Protein AF-0000000069192421 (afdb_homodimer)

Organism: Paramecium tetraurelia (NCBI:txid5888)

Foldseek 3Di:
DVVVVVVVVLVVLLVVLVVVLVVCVVVLVLVVNLVSLVVSCVSPNDLVSLLSNLVSCVSVVNLVVSLVSLVPPDDLSSLQSNLVSCVSVVVLVVSLCSQQNPPPVDPPDPDDRPGGPFLVSLQSNLVSCVSVVNNVSSLVSLVRSCVRPVPPVVSVVSNVVVD/DVVVVVVVVLVVLLVVLVVVLVVCVVVLVLVVSLVSLVVNCVSPPDLVSLLSNLVSCVSVVNLVVSLVSLVPPDDLSSLQSNLVSCVSVVVLVVSLCSQQNPPPVDPPDPDDRPGGPFLVSLQSNLVSCVSVVNNVSSLVSLVRSCVRPVPPVVSVVSNVVVD

Radius of gyration: 22.67 Å; Cα contacts (8 Å, |Δi|>4): 418; chains: 2; bounding box: 68×70×48 Å

pLDDT: mean 91.23, std 12.96, range [42.19, 98.69]

Solvent-accessible surface area (backbone atoms only — not comparable to full-atom values): 16674 Å² total; per-residue (Å²): 110,69,66,57,51,52,52,51,51,49,54,49,51,49,50,50,42,52,53,48,26,53,52,22,52,75,69,71,33,38,68,46,15,35,53,44,28,52,50,45,31,70,75,47,82,43,68,69,40,35,47,53,32,27,52,28,26,48,71,62,70,33,29,68,60,20,30,64,63,32,70,85,46,77,49,56,67,42,22,42,53,29,16,51,21,26,44,77,64,68,37,41,70,60,15,50,35,48,36,44,36,71,75,55,73,48,90,80,58,86,63,75,66,67,49,33,72,54,24,63,28,28,36,50,50,15,53,38,28,43,76,70,69,37,53,70,61,13,50,53,26,22,52,51,10,37,72,68,30,77,79,46,53,57,40,54,51,54,56,51,72,79,93,110,68,66,59,50,50,53,51,50,49,52,50,51,48,50,52,42,52,52,49,26,52,51,22,52,75,69,71,34,38,68,45,16,36,53,44,27,52,51,45,31,70,74,47,80,42,69,69,42,37,48,53,31,28,52,27,26,48,73,63,71,33,30,68,60,20,30,64,64,31,68,84,45,78,50,57,68,41,23,42,53,29,16,50,21,26,44,76,64,67,37,41,70,61,16,49,34,48,36,43,37,72,75,56,73,47,92,79,57,86,64,76,66,68,48,34,72,54,23,62,29,28,38,51,51,13,53,39,29,42,76,69,68,37,53,71,63,14,49,54,26,23,52,52,10,35,74,68,30,76,78,45,51,57,40,53,50,56,56,51,74,80,94

Nearest PDB structures (foldseek):
  9gaw-assembly1_K  TM=9.003E-01  e=9.230E-05  Homo sapiens
  2xpi-assembly1_D  TM=8.319E-01  e=5.972E-05  Schizosaccharomyces pombe
  8a61-assembly1_J  TM=7.973E-01  e=1.497E-04  Saccharomyces cerevisiae
  8fy3-assembly1_B  TM=6.430E-01  e=1.483E-02  Homo sapiens
  4ynw-assembly2_B  TM=4.561E-01  e=1.346E-02  Thermochaetoides thermophila DSM 1495

Structure (mmCIF, N/CA/C/O backbone):
data_AF-0000000069192421-model_v1
#
loop_
_entity.id
_entity.type
_entity.pdbx_description
1 polymer 'Chromosome undetermined scaffold_91, whole genome shotgun sequence'
#
loop_
_atom_site.group_PDB
_atom_site.id
_atom_site.type_symbol
_atom_site.label_atom_id
_atom_site.label_alt_id
_atom_site.label_comp_id
_atom_site.label_asym_id
_atom_site.label_entity_id
_atom_site.label_seq_id
_atom_site.pdbx_PDB_ins_code
_atom_site.Cartn_x
_atom_site.Cartn_y
_atom_site.Cartn_z
_atom_site.occupancy
_atom_site.B_iso_or_equiv
_atom_site.auth_seq_id
_atom_site.auth_comp_id
_atom_site.auth_asym_id
_atom_site.auth_atom_id
_atom_site.pdbx_PDB_model_num
ATOM 1 N N . MET A 1 1 ? -30.625 -15.5 24.453 1 68.44 1 MET A N 1
ATOM 2 C CA . MET A 1 1 ? -29.672 -16.516 24.047 1 68.44 1 MET A CA 1
ATOM 3 C C . MET A 1 1 ? -29.422 -16.469 22.547 1 68.44 1 MET A C 1
ATOM 5 O O . MET A 1 1 ? -28.281 -16.453 22.094 1 68.44 1 MET A O 1
ATOM 9 N N . ILE A 1 2 ? -30.469 -16.312 21.719 1 80.94 2 ILE A N 1
ATOM 10 C CA . ILE A 1 2 ? -30.422 -16.234 20.266 1 80.94 2 ILE A CA 1
ATOM 11 C C . ILE A 1 2 ? -29.781 -14.906 19.844 1 80.94 2 ILE A C 1
ATOM 13 O O . ILE A 1 2 ? -28.969 -14.867 18.922 1 80.94 2 ILE A O 1
ATOM 17 N N . GLU A 1 3 ? -30.156 -13.859 20.562 1 80.06 3 GLU A N 1
ATOM 18 C CA . GLU A 1 3 ? -29.594 -12.547 20.25 1 80.06 3 GLU A CA 1
ATOM 19 C C . GLU A 1 3 ? -28.094 -12.508 20.516 1 80.06 3 GLU A C 1
ATOM 21 O O . GLU A 1 3 ? -27.344 -11.922 19.75 1 80.06 3 GLU A O 1
ATOM 26 N N . GLU A 1 4 ? -27.656 -13.148 21.609 1 84.62 4 GLU A N 1
ATOM 27 C CA . GLU A 1 4 ? -26.234 -13.195 21.969 1 84.62 4 GLU A CA 1
ATOM 28 C C . GLU A 1 4 ? -25.438 -13.992 20.938 1 84.62 4 GLU A C 1
ATOM 30 O O . GLU A 1 4 ? -24.328 -13.625 20.578 1 84.62 4 GLU A O 1
ATOM 35 N N . GLU A 1 5 ? -26.062 -15.102 20.531 1 85.56 5 GLU A N 1
ATOM 36 C CA . GLU A 1 5 ? -25.438 -15.914 19.484 1 85.56 5 GLU A CA 1
ATOM 37 C C . GLU A 1 5 ? -25.312 -15.141 18.172 1 85.56 5 GLU A C 1
ATOM 39 O O . GLU A 1 5 ? -24.312 -15.25 17.469 1 85.56 5 GLU A O 1
ATOM 44 N N . GLY A 1 6 ? -26.281 -14.344 17.828 1 85.94 6 GLY A N 1
ATOM 45 C CA . GLY A 1 6 ? -26.25 -13.5 16.641 1 85.94 6 GLY A CA 1
ATOM 46 C C . GLY A 1 6 ? -25.172 -12.453 16.672 1 85.94 6 GLY A C 1
ATOM 47 O O . GLY A 1 6 ? -24.5 -12.211 15.672 1 85.94 6 GLY A O 1
ATOM 48 N N . GLN A 1 7 ? -25.031 -11.859 17.844 1 85.69 7 GLN A N 1
ATOM 49 C CA . GLN A 1 7 ? -24 -10.844 18.031 1 85.69 7 GLN A CA 1
ATOM 50 C C . GLN A 1 7 ? -22.609 -11.453 17.922 1 85.69 7 GLN A C 1
ATOM 52 O O . GLN A 1 7 ? -21.688 -10.836 17.375 1 85.69 7 GLN A O 1
ATOM 57 N N . GLN A 1 8 ? -22.406 -12.625 18.469 1 88.06 8 GLN A N 1
ATOM 58 C CA . GLN A 1 8 ? -21.125 -13.328 18.422 1 88.06 8 GLN A CA 1
ATOM 59 C C . GLN A 1 8 ? -20.766 -13.695 16.984 1 88.06 8 GLN A C 1
ATOM 61 O O . GLN A 1 8 ? -19.609 -13.578 16.578 1 88.06 8 GLN A O 1
ATOM 66 N N . LEU A 1 9 ? -21.781 -14.188 16.312 1 87.25 9 LEU A N 1
ATOM 67 C CA . LEU A 1 9 ? -21.562 -14.531 14.906 1 87.25 9 LEU A CA 1
ATOM 68 C C . LEU A 1 9 ? -21.188 -13.297 14.094 1 87.25 9 LEU A C 1
ATOM 70 O O . LEU A 1 9 ? -20.312 -13.367 13.227 1 87.25 9 LEU A O 1
ATOM 74 N N . LYS A 1 10 ? -21.797 -12.289 14.344 1 89.56 10 LYS A N 1
ATOM 75 C CA . LYS A 1 10 ? -21.5 -11.047 13.641 1 89.56 10 LYS A CA 1
ATOM 76 C C . LYS A 1 10 ? -20.078 -10.562 13.953 1 89.56 10 LYS A C 1
ATOM 78 O O . LYS A 1 10 ? -19.359 -10.141 13.055 1 89.56 10 LYS A O 1
ATOM 83 N N . SER A 1 11 ? -19.703 -10.602 15.133 1 90.81 11 SER A N 1
ATOM 84 C CA . SER A 1 11 ? -18.375 -10.211 15.555 1 90.81 11 SER A CA 1
ATOM 85 C C . SER A 1 11 ? -17.312 -11.094 14.906 1 90.81 11 SER A C 1
ATOM 87 O O . SER A 1 11 ? -16.234 -10.617 14.539 1 90.81 11 SER A O 1
ATOM 89 N N . GLN A 1 12 ? -17.609 -12.336 14.805 1 92.88 12 GLN A N 1
ATOM 90 C CA . GLN A 1 12 ? -16.703 -13.266 14.164 1 92.88 12 GLN A CA 1
ATOM 91 C C . GLN A 1 12 ? -16.547 -12.953 12.68 1 92.88 12 GLN A C 1
ATOM 93 O O . GLN A 1 12 ? -15.43 -12.992 12.141 1 92.88 12 GLN A O 1
ATOM 98 N N . LEU A 1 13 ? -17.656 -12.688 12.023 1 93.94 13 LEU A N 1
ATOM 99 C CA . LEU A 1 13 ? -17.641 -12.305 10.617 1 93.94 13 LEU A CA 1
ATOM 100 C C . LEU A 1 13 ? -16.797 -11.055 10.406 1 93.94 13 LEU A C 1
ATOM 102 O O . LEU A 1 13 ? -15.977 -11 9.484 1 93.94 13 LEU A O 1
ATOM 106 N N . GLU A 1 14 ? -16.984 -10.109 11.266 1 96.31 14 GLU A N 1
ATOM 107 C CA . GLU A 1 14 ? -16.219 -8.875 11.18 1 96.31 14 GLU A CA 1
ATOM 108 C C . GLU A 1 14 ? -14.711 -9.141 11.297 1 96.31 14 GLU A C 1
ATOM 110 O O . GLU A 1 14 ? -13.914 -8.578 10.539 1 96.31 14 GLU A O 1
ATOM 115 N N . GLN A 1 15 ? -14.391 -9.93 12.148 1 96.81 15 GLN A N 1
ATOM 116 C CA . GLN A 1 15 ? -12.984 -10.25 12.352 1 96.81 15 GLN A CA 1
ATOM 117 C C . GLN A 1 15 ? -12.398 -10.969 11.141 1 96.81 15 GLN A C 1
ATOM 119 O O . GLN A 1 15 ? -11.266 -10.695 10.734 1 96.81 15 GLN A O 1
ATOM 124 N N . GLN A 1 16 ? -13.156 -11.867 10.688 1 96.12 16 GLN A N 1
ATOM 125 C CA . GLN A 1 16 ? -12.719 -12.586 9.492 1 96.12 16 GLN A CA 1
ATOM 126 C C . GLN A 1 16 ? -12.531 -11.641 8.312 1 96.12 16 GLN A C 1
ATOM 128 O O . GLN A 1 16 ? -11.578 -11.766 7.551 1 96.12 16 GLN A O 1
ATOM 133 N N . LEU A 1 17 ? -13.438 -10.734 8.156 1 97.56 17 LEU A N 1
ATOM 134 C CA . LEU A 1 17 ? -13.359 -9.758 7.078 1 97.56 17 LEU A CA 1
ATOM 135 C C . LEU A 1 17 ? -12.133 -8.867 7.246 1 97.56 17 LEU A C 1
ATOM 137 O O . LEU A 1 17 ? -11.391 -8.625 6.285 1 97.56 17 LEU A O 1
ATOM 141 N N . VAL A 1 18 ? -11.922 -8.422 8.438 1 98.25 18 VAL A N 1
ATOM 142 C CA . VAL A 1 18 ? -10.773 -7.566 8.703 1 98.25 18 VAL A CA 1
ATOM 143 C C . VAL A 1 18 ? -9.484 -8.312 8.359 1 98.25 18 VAL A C 1
ATOM 145 O O . VAL A 1 18 ? -8.602 -7.77 7.684 1 98.25 18 VAL A O 1
ATOM 148 N N . GLU A 1 19 ? -9.375 -9.523 8.766 1 97.81 19 GLU A N 1
ATOM 149 C CA . GLU A 1 19 ? -8.195 -10.336 8.477 1 97.81 19 GLU A CA 1
ATOM 150 C C . GLU A 1 19 ? -8.008 -10.523 6.973 1 97.81 19 GLU A C 1
ATOM 152 O O . GLU A 1 19 ? -6.891 -10.422 6.469 1 97.81 19 GLU A O 1
ATOM 157 N N . ALA A 1 20 ? -9.07 -10.805 6.293 1 97.75 20 ALA A N 1
ATOM 158 C CA . ALA A 1 20 ? -9.031 -11.016 4.848 1 97.75 20 ALA A CA 1
ATOM 159 C C . ALA A 1 20 ? -8.609 -9.742 4.117 1 97.75 20 ALA A C 1
ATOM 161 O O . ALA A 1 20 ? -7.875 -9.797 3.131 1 97.75 20 ALA A O 1
ATOM 162 N N . ILE A 1 21 ? -9.086 -8.609 4.562 1 98.44 21 ILE A N 1
ATOM 163 C CA . ILE A 1 21 ? -8.742 -7.324 3.979 1 98.44 21 ILE A CA 1
ATOM 164 C C . ILE A 1 21 ? -7.238 -7.078 4.125 1 98.44 21 ILE A C 1
ATOM 166 O O . ILE A 1 21 ? -6.559 -6.75 3.152 1 98.44 21 ILE A O 1
ATOM 170 N N . LEU A 1 22 ? -6.758 -7.32 5.32 1 97.25 22 LEU A N 1
ATOM 171 C CA . LEU A 1 22 ? -5.344 -7.086 5.594 1 97.25 22 LEU A CA 1
ATOM 172 C C . LEU A 1 22 ? -4.469 -8.039 4.785 1 97.25 22 LEU A C 1
ATOM 174 O O . LEU A 1 22 ? -3.439 -7.633 4.242 1 97.25 22 LEU A O 1
ATOM 178 N N . ASP A 1 23 ? -4.902 -9.242 4.695 1 96.56 23 ASP A N 1
ATOM 179 C CA . ASP A 1 23 ? -4.18 -10.219 3.885 1 96.56 23 ASP A CA 1
ATOM 180 C C . ASP A 1 23 ? -4.156 -9.797 2.416 1 96.56 23 ASP A C 1
ATOM 182 O O . ASP A 1 23 ? -3.131 -9.93 1.746 1 96.56 23 ASP A O 1
ATOM 186 N N . SER A 1 24 ? -5.281 -9.344 1.938 1 97.56 24 SER A N 1
ATOM 187 C CA . SER A 1 24 ? -5.383 -8.891 0.554 1 97.56 24 SER A CA 1
ATOM 188 C C . SER A 1 24 ? -4.461 -7.707 0.289 1 97.56 24 SER A C 1
ATOM 190 O O . SER A 1 24 ? -3.76 -7.672 -0.726 1 97.56 24 SER A O 1
ATOM 192 N N . LEU A 1 25 ? -4.422 -6.766 1.227 1 95.88 25 LEU A N 1
ATOM 193 C CA . LEU A 1 25 ? -3.572 -5.59 1.074 1 95.88 25 LEU A CA 1
ATOM 194 C C . LEU A 1 25 ? -2.098 -5.98 1.08 1 95.88 25 LEU A C 1
ATOM 196 O O . LEU A 1 25 ? -1.314 -5.477 0.274 1 95.88 25 LEU A O 1
ATOM 200 N N . GLN A 1 26 ? -1.755 -6.898 1.896 1 93 26 GLN A N 1
ATOM 201 C CA . GLN A 1 26 ? -0.37 -7.34 2.031 1 93 26 GLN A CA 1
ATOM 202 C C . GLN A 1 26 ? 0.113 -8.031 0.762 1 93 26 GLN A C 1
ATOM 204 O O . GLN A 1 26 ? 1.297 -7.969 0.424 1 93 26 GLN A O 1
ATOM 209 N N . ASN A 1 27 ? -0.799 -8.609 0.057 1 92.62 27 ASN A N 1
ATOM 210 C CA . ASN A 1 27 ? -0.426 -9.383 -1.123 1 92.62 27 ASN A CA 1
ATOM 211 C C . ASN A 1 27 ? -0.809 -8.656 -2.41 1 92.62 27 ASN A C 1
ATOM 213 O O . ASN A 1 27 ? -0.922 -9.281 -3.469 1 92.62 27 ASN A O 1
ATOM 217 N N . HIS A 1 28 ? -1.142 -7.359 -2.352 1 91.88 28 HIS A N 1
ATOM 218 C CA . HIS A 1 28 ? -1.359 -6.457 -3.477 1 91.88 28 HIS A CA 1
ATOM 219 C C . HIS A 1 28 ? -2.637 -6.816 -4.23 1 91.88 28 HIS A C 1
ATOM 221 O O . HIS A 1 28 ? -2.697 -6.68 -5.453 1 91.88 28 HIS A O 1
ATOM 227 N N . MET A 1 29 ? -3.531 -7.422 -3.477 1 94.56 29 MET A N 1
ATOM 228 C CA . MET A 1 29 ? -4.859 -7.664 -4.027 1 94.56 29 MET A CA 1
ATOM 229 C C . MET A 1 29 ? -5.828 -6.555 -3.635 1 94.56 29 MET A C 1
ATOM 231 O O . MET A 1 29 ? -6.805 -6.797 -2.924 1 94.56 29 MET A O 1
ATOM 235 N N . ASP A 1 30 ? -5.613 -5.434 -4.191 1 95.75 30 ASP A N 1
ATOM 236 C CA . ASP A 1 30 ? -6.266 -4.199 -3.764 1 95.75 30 ASP A CA 1
ATOM 237 C C . ASP A 1 30 ? -7.766 -4.242 -4.051 1 95.75 30 ASP A C 1
ATOM 239 O O . ASP A 1 30 ? -8.578 -3.852 -3.211 1 95.75 30 ASP A O 1
ATOM 243 N N . GLN A 1 31 ? -8.102 -4.75 -5.203 1 96.12 31 GLN A N 1
ATOM 244 C CA . GLN A 1 31 ? -9.523 -4.805 -5.551 1 96.12 31 GLN A CA 1
ATOM 245 C C . GLN A 1 31 ? -10.289 -5.727 -4.609 1 96.12 31 GLN A C 1
ATOM 247 O O . GLN A 1 31 ? -11.406 -5.414 -4.199 1 96.12 31 GLN A O 1
ATOM 252 N N . ASN A 1 32 ? -9.695 -6.828 -4.324 1 97.69 32 ASN A N 1
ATOM 253 C CA . ASN A 1 32 ? -10.312 -7.746 -3.375 1 97.69 32 ASN A CA 1
ATOM 254 C C . ASN A 1 32 ? -10.477 -7.105 -1.999 1 97.69 32 ASN A C 1
ATOM 256 O O . ASN A 1 32 ? -11.516 -7.254 -1.358 1 97.69 32 ASN A O 1
ATOM 260 N N . ALA A 1 33 ? -9.43 -6.418 -1.563 1 98.31 33 ALA A N 1
ATOM 261 C CA . ALA A 1 33 ? -9.477 -5.711 -0.287 1 98.31 33 ALA A CA 1
ATOM 262 C C . ALA A 1 33 ? -10.625 -4.711 -0.255 1 98.31 33 ALA A C 1
ATOM 264 O O . ALA A 1 33 ? -11.375 -4.645 0.725 1 98.31 33 ALA A O 1
ATOM 265 N N . THR A 1 34 ? -10.766 -3.984 -1.366 1 98.44 34 THR A N 1
ATOM 266 C CA . THR A 1 34 ? -11.805 -2.969 -1.447 1 98.44 34 THR A CA 1
ATOM 267 C C . THR A 1 34 ? -13.195 -3.607 -1.35 1 98.44 34 THR A C 1
ATOM 269 O O . THR A 1 34 ? -14.047 -3.135 -0.598 1 98.44 34 THR A O 1
ATOM 272 N N . PHE A 1 35 ? -13.375 -4.672 -2.02 1 97.75 35 PHE A N 1
ATOM 273 C CA . PHE A 1 35 ? -14.648 -5.379 -1.997 1 97.75 35 PHE A CA 1
ATOM 274 C C . PHE A 1 35 ? -14.984 -5.84 -0.584 1 97.75 35 PHE A C 1
ATOM 276 O O . PHE A 1 35 ? -16.109 -5.625 -0.107 1 97.75 35 PHE A O 1
ATOM 283 N N . LEU A 1 36 ? -14.07 -6.457 0.028 1 98.12 36 LEU A N 1
ATOM 284 C CA . LEU A 1 36 ? -14.273 -6.977 1.376 1 98.12 36 LEU A CA 1
ATOM 285 C C . LEU A 1 36 ? -14.508 -5.844 2.367 1 98.12 36 LEU A C 1
ATOM 287 O O . LEU A 1 36 ? -15.344 -5.965 3.268 1 98.12 36 LEU A O 1
ATOM 291 N N . ALA A 1 37 ? -13.789 -4.746 2.203 1 98.69 37 ALA A N 1
ATOM 292 C CA . ALA A 1 37 ? -13.922 -3.605 3.105 1 98.69 37 ALA A CA 1
ATOM 293 C C . ALA A 1 37 ? -15.289 -2.939 2.953 1 98.69 37 ALA A C 1
ATOM 295 O O . ALA A 1 37 ? -15.875 -2.484 3.936 1 98.69 37 ALA A O 1
ATOM 296 N N . GLU A 1 38 ? -15.695 -2.869 1.709 1 98.19 38 GLU A N 1
ATOM 297 C CA . GLU A 1 38 ? -17.031 -2.338 1.484 1 98.19 38 GLU A CA 1
ATOM 298 C C . GLU A 1 38 ? -18.094 -3.193 2.18 1 98.19 38 GLU A C 1
ATOM 300 O O . GLU A 1 38 ? -19.031 -2.666 2.771 1 98.19 38 GLU A O 1
ATOM 305 N N . ARG A 1 39 ? -17.922 -4.477 2.107 1 97.12 39 ARG A N 1
ATOM 306 C CA . ARG A 1 39 ? -18.828 -5.387 2.811 1 97.12 39 ARG A CA 1
ATOM 307 C C . ARG A 1 39 ? -18.75 -5.18 4.32 1 97.12 39 ARG A C 1
ATOM 309 O O . ARG A 1 39 ? -19.766 -5.219 5.012 1 97.12 39 ARG A O 1
ATOM 316 N N . LEU A 1 40 ? -17.594 -5.02 4.848 1 98.12 40 LEU A N 1
ATOM 317 C CA . LEU A 1 40 ? -17.359 -4.809 6.273 1 98.12 40 LEU A CA 1
ATOM 318 C C . LEU A 1 40 ? -18.094 -3.572 6.77 1 98.12 40 LEU A C 1
ATOM 320 O O . LEU A 1 40 ? -18.812 -3.631 7.777 1 98.12 40 LEU A O 1
ATOM 324 N N . VAL A 1 41 ? -18 -2.451 6.027 1 97.94 41 VAL A N 1
ATOM 325 C CA . VAL A 1 41 ? -18.656 -1.199 6.406 1 97.94 41 VAL A CA 1
ATOM 326 C C . VAL A 1 41 ? -20.172 -1.351 6.309 1 97.94 41 VAL A C 1
ATOM 328 O O . VAL A 1 41 ? -20.906 -0.784 7.117 1 97.94 41 VAL A O 1
ATOM 331 N N . TYR A 1 42 ? -20.547 -2.141 5.293 1 96.5 42 TYR A N 1
ATOM 332 C CA . TYR A 1 42 ? -21.969 -2.42 5.16 1 96.5 42 TYR 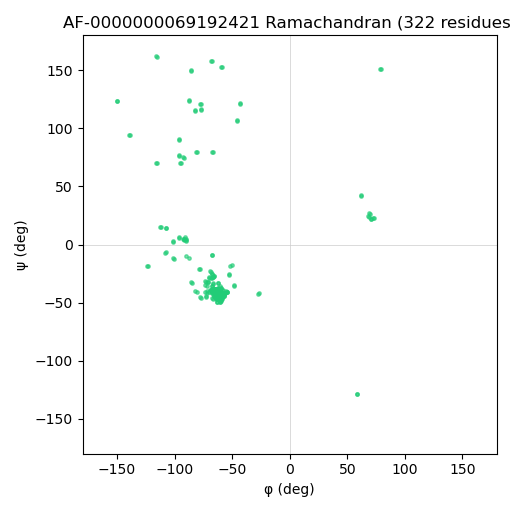A CA 1
ATOM 333 C C . TYR A 1 42 ? -22.484 -3.174 6.375 1 96.5 42 TYR A C 1
ATOM 335 O O . TYR A 1 42 ? -23.594 -2.902 6.852 1 96.5 42 TYR A O 1
ATOM 343 N N . GLU A 1 43 ? -21.688 -4.105 6.883 1 95.81 43 GLU A N 1
ATOM 344 C CA . GLU A 1 43 ? -22.062 -4.891 8.055 1 95.81 43 GLU A CA 1
ATOM 345 C C . GLU A 1 43 ? -22.141 -4.023 9.305 1 95.81 43 GLU A C 1
ATOM 347 O O . GLU A 1 43 ? -23.047 -4.164 10.117 1 95.81 43 GLU A O 1
ATOM 352 N N . ARG A 1 44 ? -21.156 -3.24 9.461 1 96.75 44 ARG A N 1
ATOM 353 C CA . ARG A 1 44 ? -21.109 -2.293 10.57 1 96.75 44 ARG A CA 1
ATOM 354 C C . ARG A 1 44 ? -20.312 -1.051 10.188 1 96.75 44 ARG A C 1
ATOM 356 O O . ARG A 1 44 ? -19.125 -1.146 9.859 1 96.75 44 ARG A O 1
ATOM 363 N N . ASP A 1 45 ? -20.984 0.017 10.32 1 96.81 45 ASP A N 1
ATOM 364 C CA . ASP A 1 45 ? -20.375 1.288 9.922 1 96.81 45 ASP A CA 1
ATOM 365 C C . ASP A 1 45 ? -19.766 2.004 11.125 1 96.81 45 ASP A C 1
ATOM 367 O O . ASP A 1 45 ? -20.453 2.73 11.844 1 96.81 45 ASP A O 1
ATOM 371 N N . THR A 1 46 ? -18.531 1.724 11.359 1 96.44 46 THR A N 1
ATOM 372 C CA . THR A 1 46 ? -17.781 2.391 12.414 1 96.44 46 THR A CA 1
ATOM 373 C C . THR A 1 46 ? -16.641 3.207 11.82 1 96.44 46 THR A C 1
ATOM 375 O O . THR A 1 46 ? -16.234 2.98 10.68 1 96.44 46 THR A O 1
ATOM 378 N N . GLU A 1 47 ? -16.125 4.121 12.578 1 97 47 GLU A N 1
ATOM 379 C CA . GLU A 1 47 ? -14.992 4.926 12.133 1 97 47 GLU A CA 1
ATOM 380 C C . GLU A 1 47 ? -13.781 4.051 11.82 1 97 47 GLU A C 1
ATOM 382 O O . GLU A 1 47 ? -13.031 4.32 10.883 1 97 47 GLU A O 1
ATOM 387 N N . GLU A 1 48 ? -13.617 3.045 12.602 1 96.19 48 GLU A N 1
ATOM 388 C CA . GLU A 1 48 ? -12.5 2.119 12.398 1 96.19 48 GLU A CA 1
ATOM 389 C C . GLU A 1 48 ? -12.617 1.398 11.055 1 96.19 48 GLU A C 1
ATOM 391 O O . GLU A 1 48 ? -11.633 1.274 10.328 1 96.19 48 GLU A O 1
ATOM 396 N N . PHE A 1 49 ? -13.82 0.92 10.773 1 97.94 49 PHE A N 1
ATOM 397 C CA . PHE A 1 49 ? -14.031 0.197 9.523 1 97.94 49 PHE A CA 1
ATOM 398 C C . PHE A 1 49 ? -13.977 1.146 8.328 1 97.94 49 PHE A C 1
ATOM 400 O O . PHE A 1 49 ? -13.492 0.779 7.258 1 97.94 49 PHE A O 1
ATOM 407 N N . ARG A 1 50 ? -14.398 2.398 8.484 1 98 50 ARG A N 1
ATOM 408 C CA . ARG A 1 50 ? -14.258 3.414 7.449 1 98 50 ARG A CA 1
ATOM 409 C C . ARG A 1 50 ? -12.789 3.693 7.152 1 98 50 ARG A C 1
ATOM 411 O O . ARG A 1 50 ? -12.406 3.873 5.992 1 98 50 ARG A O 1
ATOM 418 N N . SER A 1 51 ? -12.016 3.721 8.203 1 97.5 51 SER A N 1
ATOM 419 C CA . SER A 1 51 ? -10.578 3.922 8.047 1 97.5 51 SER A CA 1
ATOM 420 C C . SER A 1 51 ? -9.961 2.842 7.168 1 97.5 51 SER A C 1
ATOM 422 O O . SER A 1 51 ? -9.156 3.139 6.285 1 97.5 51 SER A O 1
ATOM 424 N N . LEU A 1 52 ? -10.367 1.652 7.453 1 97.69 52 LEU A N 1
ATOM 425 C CA . LEU A 1 52 ? -9.852 0.52 6.691 1 97.69 52 LEU A CA 1
ATOM 426 C C . LEU A 1 52 ? -10.297 0.596 5.234 1 97.69 52 LEU A C 1
ATOM 428 O O . LEU A 1 52 ? -9.508 0.347 4.324 1 97.69 52 LEU A O 1
ATOM 432 N N . LEU A 1 53 ? -11.516 0.945 4.973 1 98.56 53 LEU A N 1
ATOM 433 C CA . LEU A 1 53 ? -12.016 1.096 3.613 1 98.56 53 LEU A CA 1
ATOM 434 C C . LEU A 1 53 ? -11.305 2.238 2.895 1 98.56 53 LEU A C 1
ATOM 436 O O . LEU A 1 53 ? -10.953 2.113 1.72 1 98.56 53 LEU A O 1
ATOM 440 N N . ALA A 1 54 ? -11.078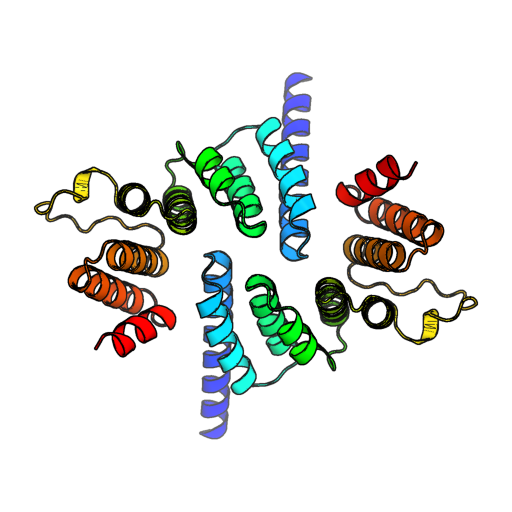 3.301 3.602 1 98.19 54 ALA A N 1
ATOM 441 C CA . ALA A 1 54 ? -10.344 4.418 3.021 1 98.19 54 ALA A CA 1
ATOM 442 C C . ALA A 1 54 ? -8.938 3.992 2.6 1 98.19 54 ALA A C 1
ATOM 444 O O . ALA A 1 54 ? -8.461 4.375 1.528 1 98.19 54 ALA A O 1
ATOM 445 N N . GLU A 1 55 ? -8.297 3.199 3.43 1 96.81 55 GLU A N 1
ATOM 446 C CA . GLU A 1 55 ? -6.984 2.652 3.096 1 96.81 55 GLU A CA 1
ATOM 447 C C . GLU A 1 55 ? -7.035 1.86 1.793 1 96.81 55 GLU A C 1
ATOM 449 O O . GLU A 1 55 ? -6.152 1.999 0.942 1 96.81 55 GLU A O 1
ATOM 454 N N . CYS A 1 56 ? -8.008 1.07 1.649 1 98.06 56 CYS A N 1
ATOM 455 C CA . CYS A 1 56 ? -8.164 0.285 0.431 1 98.06 56 CYS A CA 1
ATOM 456 C C . CYS A 1 56 ? -8.359 1.189 -0.78 1 98.06 56 CYS A C 1
ATOM 458 O O . CYS A 1 56 ? -7.75 0.969 -1.829 1 98.06 56 CYS A O 1
ATOM 460 N N . TYR A 1 57 ? -9.18 2.232 -0.63 1 97.75 57 TYR A N 1
ATOM 461 C CA . TYR A 1 57 ? -9.414 3.172 -1.722 1 97.75 57 TYR A CA 1
ATOM 462 C C . TYR A 1 57 ? -8.117 3.883 -2.111 1 97.75 57 TYR A C 1
ATOM 464 O O . TYR A 1 57 ? -7.844 4.078 -3.297 1 97.75 57 TYR A O 1
ATOM 472 N N . LEU A 1 58 ? -7.391 4.254 -1.14 1 95.38 58 LEU A N 1
ATOM 473 C CA . LEU A 1 58 ? -6.129 4.938 -1.406 1 95.38 58 LEU A CA 1
ATOM 474 C C . LEU A 1 58 ? -5.152 4.016 -2.127 1 95.38 58 LEU A C 1
ATOM 476 O O . LEU A 1 58 ? -4.461 4.441 -3.055 1 95.38 58 LEU A O 1
ATOM 480 N N . LYS A 1 59 ? -5.125 2.768 -1.765 1 94.38 59 LYS A N 1
ATOM 481 C CA . LYS A 1 59 ? -4.262 1.789 -2.418 1 94.38 59 LYS A CA 1
ATOM 482 C C . LYS A 1 59 ? -4.676 1.573 -3.871 1 94.38 59 LYS A C 1
ATOM 484 O O . LYS A 1 59 ? -3.834 1.293 -4.727 1 94.38 59 LYS A O 1
ATOM 489 N N . GLU A 1 60 ? -5.898 1.788 -4.141 1 94.44 60 GLU A N 1
ATOM 490 C CA . GLU A 1 60 ? -6.41 1.664 -5.504 1 94.44 60 GLU A CA 1
ATOM 491 C C . GLU A 1 60 ? -6.355 3 -6.238 1 94.44 60 GLU A C 1
ATOM 493 O O . GLU A 1 60 ? -6.891 3.133 -7.34 1 94.44 60 GLU A O 1
ATOM 498 N N . ASN A 1 61 ? -5.82 4 -5.652 1 93.12 61 ASN A N 1
ATOM 499 C CA . ASN A 1 61 ? -5.707 5.336 -6.223 1 93.12 61 ASN A CA 1
ATOM 500 C C . ASN A 1 61 ? -7.074 5.949 -6.5 1 93.12 61 ASN A C 1
ATOM 502 O O . ASN A 1 61 ? -7.312 6.484 -7.586 1 93.12 61 ASN A O 1
ATOM 506 N N . GLN A 1 62 ? -7.93 5.75 -5.551 1 96.12 62 GLN A N 1
ATOM 507 C CA . GLN A 1 62 ? -9.258 6.355 -5.594 1 96.12 62 GLN A CA 1
ATOM 508 C C . GLN A 1 62 ? -9.445 7.344 -4.445 1 96.12 62 GLN A C 1
ATOM 510 O O . GLN A 1 62 ? -10.297 7.137 -3.578 1 96.12 62 GLN A O 1
ATOM 515 N N . PRO A 1 63 ? -8.75 8.445 -4.523 1 96.38 63 PRO A N 1
ATOM 516 C CA . PRO A 1 63 ? -8.789 9.375 -3.396 1 96.38 63 PRO A CA 1
ATOM 517 C C . PRO A 1 63 ? -10.156 10.039 -3.221 1 96.38 63 PRO A C 1
ATOM 519 O O . PRO A 1 63 ? -10.539 10.383 -2.1 1 96.38 63 PRO A O 1
ATOM 522 N N . PHE A 1 64 ? -10.891 10.195 -4.277 1 97.25 64 PHE A N 1
ATOM 523 C CA . PHE A 1 64 ? -12.219 10.797 -4.18 1 97.25 64 PHE A CA 1
ATOM 524 C C . PHE A 1 64 ? -13.125 9.961 -3.271 1 97.25 64 PHE A C 1
ATOM 526 O O . PHE A 1 64 ? -13.828 10.508 -2.418 1 97.25 64 PHE A O 1
ATOM 533 N N . LYS A 1 65 ? -13.055 8.664 -3.43 1 98 65 LYS A N 1
ATOM 534 C CA . LYS A 1 65 ? -13.867 7.773 -2.602 1 98 65 LYS A CA 1
ATOM 535 C C . LYS A 1 65 ? -13.391 7.789 -1.151 1 98 65 LYS A C 1
ATOM 537 O O . LYS A 1 65 ? -14.203 7.742 -0.226 1 98 65 LYS A O 1
ATOM 542 N N . ALA A 1 66 ? -12.094 7.836 -1.028 1 98.12 66 ALA A N 1
ATOM 543 C CA . ALA A 1 66 ? -11.539 7.91 0.32 1 98.12 66 ALA A CA 1
ATOM 544 C C . ALA A 1 66 ? -12.008 9.172 1.04 1 98.12 66 ALA A C 1
ATOM 546 O O . ALA A 1 66 ? -12.383 9.117 2.215 1 98.12 66 ALA A O 1
ATOM 547 N N . CYS A 1 67 ? -12.055 10.305 0.33 1 97.56 67 CYS A N 1
ATOM 548 C CA . CYS A 1 67 ? -12.547 11.555 0.898 1 97.56 67 CYS A CA 1
ATOM 549 C C . CYS A 1 67 ? -13.984 11.406 1.383 1 97.56 67 CYS A C 1
ATOM 551 O O . CYS A 1 67 ? -14.32 11.82 2.494 1 97.56 67 CYS A O 1
ATOM 553 N N . HIS A 1 68 ? -14.711 10.766 0.607 1 97.31 68 HIS A N 1
ATOM 554 C CA . HIS A 1 68 ? -16.141 10.633 0.901 1 97.31 68 HIS A CA 1
ATOM 555 C C . HIS A 1 68 ? -16.359 9.812 2.162 1 97.31 68 HIS A C 1
ATOM 557 O O . HIS A 1 68 ? -17.156 10.195 3.027 1 97.31 68 HIS A O 1
ATOM 563 N N . ILE A 1 69 ? -15.625 8.773 2.312 1 97.75 69 ILE A N 1
ATOM 564 C CA . ILE A 1 69 ? -15.875 7.848 3.408 1 97.75 69 ILE A CA 1
ATOM 565 C C . ILE A 1 69 ? -15.32 8.422 4.707 1 97.75 69 ILE A C 1
ATOM 567 O O . ILE A 1 69 ? -15.805 8.102 5.793 1 97.75 69 ILE A O 1
ATOM 571 N N . LEU A 1 70 ? -14.367 9.359 4.617 1 97.62 70 LEU A N 1
ATOM 572 C CA . LEU A 1 70 ? -13.672 9.852 5.805 1 97.62 70 LEU A CA 1
ATOM 573 C C . LEU A 1 70 ? -14.234 11.203 6.246 1 97.62 70 LEU A C 1
ATOM 575 O O . LEU A 1 70 ? -13.883 11.703 7.316 1 97.62 70 LEU A O 1
ATOM 579 N N . ARG A 1 71 ? -14.992 11.883 5.543 1 94.06 71 ARG A N 1
ATOM 580 C CA . ARG A 1 71 ? -15.438 13.258 5.711 1 94.06 71 ARG A CA 1
ATOM 581 C C . ARG A 1 71 ? -15.93 13.508 7.137 1 94.06 71 ARG A C 1
ATOM 583 O O . ARG A 1 71 ? -15.688 14.57 7.707 1 94.06 71 ARG A O 1
ATOM 590 N N . ASP A 1 72 ? -16.531 12.609 7.812 1 90.75 72 ASP A N 1
ATOM 591 C CA . ASP A 1 72 ? -17.109 12.852 9.125 1 90.75 72 ASP A CA 1
ATOM 592 C C . ASP A 1 72 ? -16.359 12.086 10.211 1 90.75 72 ASP A C 1
ATOM 594 O O . ASP A 1 72 ? -16.844 11.969 11.344 1 90.75 72 ASP A O 1
ATOM 598 N N . CYS A 1 73 ? -15.258 11.656 9.867 1 93.88 73 CYS A N 1
ATOM 599 C CA . CYS A 1 73 ? -14.453 10.938 10.852 1 93.88 73 CYS A CA 1
ATOM 600 C C . CYS A 1 73 ? -13.617 11.898 11.688 1 93.88 73 CYS A C 1
ATOM 602 O O . CYS A 1 73 ? -13.188 12.945 11.188 1 93.88 73 CYS A O 1
ATOM 604 N N . LYS A 1 74 ? -13.328 11.547 12.961 1 90.12 74 LYS A N 1
ATOM 605 C CA . LYS A 1 74 ? -12.805 12.562 13.867 1 90.12 74 LYS A CA 1
ATOM 606 C C . LYS A 1 74 ? -11.461 12.133 14.453 1 90.12 74 LYS A C 1
ATOM 608 O O . LYS A 1 74 ? -10.727 12.953 15.008 1 90.12 74 LYS A O 1
ATOM 613 N N . SER A 1 75 ? -11.164 10.828 14.383 1 92.06 75 SER A N 1
ATOM 614 C CA . SER A 1 75 ? -9.898 10.375 14.969 1 92.06 75 SER A CA 1
ATOM 615 C C . SER A 1 75 ? -8.711 11.07 14.305 1 92.06 75 SER A C 1
ATOM 617 O O . SER A 1 75 ? -8.789 11.461 13.141 1 92.06 75 SER A O 1
ATOM 619 N N . GLU A 1 76 ? -7.621 11.219 15.023 1 91.19 76 GLU A N 1
ATOM 620 C CA . GLU A 1 76 ? -6.414 11.844 14.492 1 91.19 76 GLU A CA 1
ATOM 621 C C . GLU A 1 76 ? -5.914 11.102 13.258 1 91.19 76 GLU A C 1
ATOM 623 O O . GLU A 1 76 ? -5.496 11.727 12.281 1 91.19 76 GLU A O 1
ATOM 628 N N . PHE A 1 77 ? -6.016 9.836 13.328 1 91.94 77 PHE A N 1
ATOM 629 C CA . PHE A 1 77 ? -5.578 9.023 12.203 1 91.94 77 PHE A CA 1
ATOM 630 C C . PHE A 1 77 ? -6.43 9.297 10.969 1 91.94 77 PHE A C 1
ATOM 632 O O . PHE A 1 77 ? -5.898 9.5 9.875 1 91.94 77 PHE A O 1
ATOM 639 N N . ASN A 1 78 ? -7.688 9.383 11.141 1 95 78 ASN A N 1
ATOM 640 C CA . ASN A 1 78 ? -8.586 9.594 10.016 1 95 78 ASN A CA 1
ATOM 641 C C . ASN A 1 78 ? -8.5 11.023 9.484 1 95 78 ASN A C 1
ATOM 643 O O . ASN A 1 78 ? -8.648 11.258 8.281 1 95 78 ASN A O 1
ATOM 647 N N . ARG A 1 79 ? -8.242 11.953 10.367 1 94.19 79 ARG A N 1
ATOM 648 C CA . ARG A 1 79 ? -8.031 13.328 9.922 1 94.19 79 ARG A CA 1
ATOM 649 C C . ARG A 1 79 ? -6.824 13.422 8.992 1 94.19 79 ARG A C 1
ATOM 651 O O . ARG A 1 79 ? -6.871 14.117 7.98 1 94.19 79 ARG A O 1
ATOM 658 N N . TYR A 1 80 ? -5.816 12.75 9.344 1 95.69 80 TYR A N 1
ATOM 659 C CA . TYR A 1 80 ? -4.629 12.711 8.5 1 95.69 80 TYR A CA 1
ATOM 660 C C . TYR A 1 80 ? -4.934 12.07 7.148 1 95.69 80 TYR A C 1
ATOM 662 O O . TYR A 1 80 ? -4.59 12.625 6.102 1 95.69 80 TYR A O 1
ATOM 670 N N . GLN A 1 81 ? -5.586 10.891 7.164 1 95.94 81 GLN A N 1
ATOM 671 C CA . GLN A 1 81 ? -5.918 10.195 5.926 1 95.94 81 GLN A CA 1
ATOM 672 C C . GLN A 1 81 ? -6.832 11.047 5.047 1 95.94 81 GLN A C 1
ATOM 674 O O . GLN A 1 81 ? -6.691 11.055 3.82 1 95.94 81 GLN A O 1
ATOM 679 N N . TYR A 1 82 ? -7.75 11.727 5.719 1 97.25 82 TYR A N 1
ATOM 680 C CA . TYR A 1 82 ? -8.664 12.602 5 1 97.25 82 TYR A CA 1
ATOM 681 C C . TYR A 1 82 ? -7.906 13.742 4.332 1 97.25 82 TYR A C 1
ATOM 683 O O . TYR A 1 82 ? -8.086 14 3.137 1 97.25 82 TYR A O 1
ATOM 691 N N . ALA A 1 83 ? -7.039 14.344 5.062 1 97.06 83 ALA A N 1
ATOM 692 C CA . ALA A 1 83 ? -6.227 15.43 4.516 1 97.06 83 ALA A CA 1
ATOM 693 C C . ALA A 1 83 ? -5.375 14.938 3.348 1 97.06 83 ALA A C 1
ATOM 695 O O . ALA A 1 83 ? -5.27 15.617 2.322 1 97.06 83 ALA A O 1
ATOM 696 N N . MET A 1 84 ? -4.809 13.812 3.508 1 96.56 84 MET A N 1
ATOM 697 C CA . MET A 1 84 ? -3.996 13.211 2.451 1 96.56 84 MET A CA 1
ATOM 698 C C . MET A 1 84 ? -4.836 12.953 1.205 1 96.56 84 MET A C 1
ATOM 700 O O . MET A 1 84 ? -4.398 13.227 0.086 1 96.56 84 MET A O 1
ATOM 704 N N . SER A 1 85 ? -6.02 12.406 1.384 1 97.56 85 SER A N 1
ATOM 705 C CA . SER A 1 85 ? -6.91 12.133 0.26 1 97.56 85 SER A CA 1
ATOM 706 C C . SER A 1 85 ? -7.32 13.414 -0.45 1 97.56 85 SER A C 1
ATOM 708 O O . SER A 1 85 ? -7.387 13.453 -1.681 1 97.56 85 SER A O 1
ATOM 710 N N . LEU A 1 86 ? -7.578 14.469 0.254 1 97.81 86 LEU A N 1
ATOM 711 C CA . LEU A 1 86 ? -7.91 15.773 -0.312 1 97.81 86 LEU A CA 1
ATOM 712 C C . LEU A 1 86 ? -6.734 16.344 -1.095 1 97.81 86 LEU A C 1
ATOM 714 O O . LEU A 1 86 ? -6.914 16.875 -2.191 1 97.81 86 LEU A O 1
ATOM 718 N N . PHE A 1 87 ? -5.566 16.172 -0.509 1 97.75 87 PHE A N 1
ATOM 719 C CA . PHE A 1 87 ? -4.352 16.641 -1.167 1 97.75 87 PHE A CA 1
ATOM 720 C C . PHE A 1 87 ? -4.168 15.969 -2.518 1 97.75 87 PHE A C 1
ATOM 722 O O . PHE A 1 87 ? -3.893 16.625 -3.52 1 97.75 87 PHE A O 1
ATOM 729 N N . GLN A 1 88 ? -4.395 14.672 -2.572 1 96.06 88 GLN A N 1
ATOM 730 C CA . GLN A 1 88 ? -4.258 13.898 -3.803 1 96.06 88 GLN A CA 1
ATOM 731 C C . GLN A 1 88 ? -5.324 14.297 -4.82 1 96.06 88 GLN A C 1
ATOM 733 O O . GLN A 1 88 ? -5.121 14.148 -6.027 1 96.06 88 GLN A O 1
ATOM 738 N N . ASN A 1 89 ? -6.391 14.789 -4.293 1 96 89 ASN A N 1
ATOM 739 C CA . ASN A 1 89 ? -7.461 15.266 -5.16 1 96 89 ASN A CA 1
ATOM 740 C C . ASN A 1 89 ? -7.312 16.75 -5.473 1 96 89 ASN A C 1
ATOM 742 O O . ASN A 1 89 ? -8.234 17.375 -6 1 96 89 ASN A O 1
ATOM 746 N N . LYS A 1 90 ? -6.242 17.375 -5.027 1 97.12 90 LYS A N 1
ATOM 747 C CA . LYS A 1 90 ? -5.84 18.75 -5.324 1 97.12 90 LYS A CA 1
ATOM 748 C C . LYS A 1 90 ? -6.766 19.75 -4.645 1 97.12 90 LYS A C 1
ATOM 750 O O . LYS A 1 90 ? -6.977 20.859 -5.152 1 97.12 90 LYS A O 1
ATOM 755 N N . LYS A 1 91 ? -7.426 19.391 -3.664 1 97.25 91 LYS A N 1
ATOM 756 C CA . LYS A 1 91 ? -8.203 20.281 -2.803 1 97.25 91 LYS A CA 1
ATOM 757 C C . LYS A 1 91 ? -7.371 20.766 -1.618 1 97.25 91 LYS A C 1
ATOM 759 O O . LYS A 1 91 ? -7.629 20.391 -0.475 1 97.25 91 LYS A O 1
ATOM 764 N N . TYR A 1 92 ? -6.508 21.641 -1.883 1 97.44 92 TYR A N 1
ATOM 765 C CA . TYR A 1 92 ? -5.434 21.984 -0.957 1 97.44 92 TYR A CA 1
ATOM 766 C C . TYR A 1 92 ? -5.965 22.766 0.236 1 97.44 92 TYR A C 1
ATOM 768 O O . TYR A 1 92 ? -5.559 22.531 1.375 1 97.44 92 TYR A O 1
ATOM 776 N N . LYS A 1 93 ? -6.859 23.688 0.017 1 96.69 93 LYS A N 1
ATOM 777 C CA . LYS A 1 93 ? -7.41 24.469 1.118 1 96.69 93 LYS A CA 1
ATOM 778 C C . LYS A 1 93 ? -8.18 23.594 2.092 1 96.69 93 LYS A C 1
ATOM 780 O O . LYS A 1 93 ? -8.008 23.703 3.309 1 96.69 93 LYS A O 1
ATOM 785 N N . GLU A 1 94 ? -8.953 22.734 1.518 1 96.69 94 GLU A N 1
ATOM 786 C CA . GLU A 1 94 ? -9.711 21.812 2.344 1 96.69 94 GLU A CA 1
ATOM 787 C C . GLU A 1 94 ? -8.789 20.859 3.094 1 96.69 94 GLU A C 1
ATOM 789 O O . GLU A 1 94 ? -9.055 20.484 4.238 1 96.69 94 GLU A O 1
ATOM 794 N N . ALA A 1 95 ? -7.762 20.406 2.439 1 97.31 95 ALA A N 1
ATOM 795 C CA . ALA A 1 95 ? -6.785 19.516 3.064 1 97.31 95 ALA A CA 1
ATOM 796 C C . ALA A 1 95 ? -6.148 20.172 4.285 1 97.31 95 ALA A C 1
ATOM 798 O O . ALA A 1 95 ? -5.961 19.531 5.32 1 97.31 95 ALA A O 1
ATOM 799 N N . GLU A 1 96 ? -5.844 21.438 4.152 1 95.81 96 GLU A N 1
ATOM 800 C CA . GLU A 1 96 ? -5.258 22.156 5.273 1 95.81 96 GLU A CA 1
ATOM 801 C C . GLU A 1 96 ? -6.223 22.234 6.453 1 95.81 96 GLU A C 1
ATOM 803 O O . GLU A 1 96 ? -5.828 21.984 7.598 1 95.81 96 GLU A O 1
ATOM 808 N N . VAL A 1 97 ? -7.422 22.531 6.16 1 93.56 97 VAL A N 1
ATOM 809 C CA . VAL A 1 97 ? -8.438 22.625 7.199 1 93.56 97 VAL A CA 1
ATOM 810 C C . VAL A 1 97 ? -8.617 21.281 7.879 1 93.56 97 VAL A C 1
ATOM 812 O O . VAL A 1 97 ? -8.727 21.203 9.109 1 93.56 97 VAL A O 1
ATOM 815 N N . ALA A 1 98 ? -8.633 20.188 7.121 1 94.38 98 ALA A N 1
ATOM 816 C CA . ALA A 1 98 ? -8.797 18.844 7.664 1 94.38 98 ALA A CA 1
ATOM 817 C C . ALA A 1 98 ? -7.641 18.469 8.594 1 94.38 98 ALA A C 1
ATOM 819 O O . ALA A 1 98 ? -7.844 17.828 9.625 1 94.38 98 ALA A O 1
ATOM 820 N N . LEU A 1 99 ? -6.477 18.891 8.211 1 94.69 99 LEU A N 1
ATOM 821 C CA . LEU A 1 99 ? -5.266 18.516 8.922 1 94.69 99 LEU A CA 1
ATOM 822 C C . LEU A 1 99 ? -5.109 19.312 10.211 1 94.69 99 LEU A C 1
ATOM 824 O O . LEU A 1 99 ? -4.789 18.766 11.266 1 94.69 99 LEU A O 1
ATOM 828 N N . VAL A 1 100 ? -5.289 20.594 10.211 1 90.75 100 VAL A N 1
ATOM 829 C CA . VAL A 1 100 ? -4.945 21.453 11.336 1 90.75 100 VAL A CA 1
ATOM 830 C C . VAL A 1 100 ? -6.219 21.922 12.039 1 90.75 100 VAL A C 1
ATOM 832 O O . VAL A 1 100 ? -6.176 22.375 13.188 1 90.75 100 VAL A O 1
ATOM 835 N N . GLY A 1 101 ? -7.426 21.641 11.516 1 80.25 101 GLY A N 1
ATOM 836 C CA . GLY A 1 101 ? -8.656 22.172 12.078 1 80.25 101 GLY A CA 1
ATOM 837 C C . GLY A 1 101 ? -8.922 23.625 11.695 1 80.25 101 GLY A C 1
ATOM 838 O O . GLY A 1 101 ? -8.047 24.281 11.141 1 80.25 101 GLY A O 1
ATOM 839 N N . THR A 1 102 ? -10.281 24.031 11.633 1 61.91 102 THR A N 1
ATOM 840 C CA . THR A 1 102 ? -10.719 25.375 11.242 1 61.91 102 THR A CA 1
ATOM 841 C C . THR A 1 102 ? -10.039 26.438 12.102 1 61.91 102 THR A C 1
ATOM 843 O O . THR A 1 102 ? -9.805 27.547 11.641 1 61.91 102 THR A O 1
ATOM 846 N N . GLN A 1 103 ? -9.953 26.125 13.305 1 52.81 103 GLN A N 1
ATOM 847 C CA . GLN A 1 103 ? -9.633 27.234 14.211 1 52.81 103 GLN A CA 1
ATOM 848 C C . GLN A 1 103 ? -8.266 27.828 13.875 1 52.81 103 GLN A C 1
ATOM 850 O O . GLN A 1 103 ? -8.047 29.031 14.062 1 52.81 103 GLN A O 1
ATOM 855 N N . PHE A 1 104 ? -7.328 27.125 13.523 1 50 104 PHE A N 1
ATOM 856 C CA . PHE A 1 104 ? -5.977 27.672 13.43 1 50 104 PHE A CA 1
ATOM 857 C C . PHE A 1 104 ? -5.738 28.297 12.055 1 50 104 PHE A C 1
ATOM 859 O O . PHE A 1 104 ? -4.641 28.781 11.773 1 50 104 PHE A O 1
ATOM 866 N N . SER A 1 105 ? -6.602 28.062 11.133 1 45.75 105 SER A N 1
ATOM 867 C CA . SER A 1 105 ? -6.328 28.797 9.898 1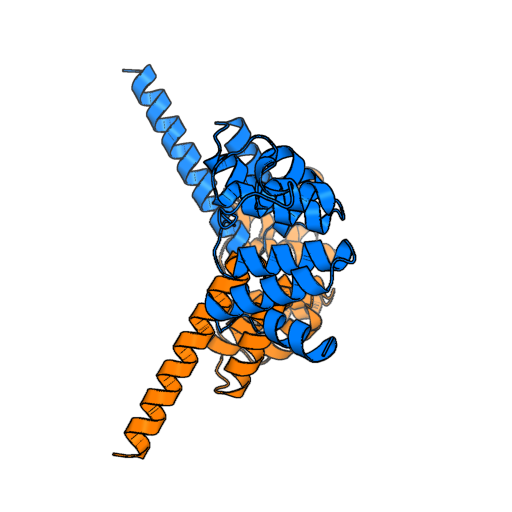 45.75 105 SER A CA 1
ATOM 868 C C . SER A 1 105 ? -6.152 30.281 10.164 1 45.75 105 SER A C 1
ATOM 870 O O . SER A 1 105 ? -5.809 31.047 9.258 1 45.75 105 SER A O 1
ATOM 872 N N . ASN A 1 106 ? -6.762 30.703 11.234 1 42.78 106 ASN A N 1
ATOM 873 C CA . ASN A 1 106 ? -6.633 32.125 11.523 1 42.78 106 ASN A CA 1
ATOM 874 C C . ASN A 1 106 ? -5.273 32.469 12.141 1 42.78 106 ASN A C 1
ATOM 876 O O . ASN A 1 106 ? -4.75 31.688 12.945 1 42.78 106 ASN A O 1
ATOM 880 N N . GLN A 1 107 ? -4.461 33.344 11.523 1 46.72 107 GLN A N 1
ATOM 881 C CA . GLN A 1 107 ? -3.131 33.906 11.695 1 46.72 107 GLN A CA 1
ATOM 882 C C . GLN A 1 107 ? -2.711 33.906 13.164 1 46.72 107 GLN A C 1
ATOM 884 O O . GLN A 1 107 ? -1.519 33.875 13.477 1 46.72 107 GLN A O 1
ATOM 889 N N . PHE A 1 108 ? -3.611 34.25 14.141 1 42.19 108 PHE A N 1
ATOM 890 C CA . PHE A 1 108 ? -3.207 34.781 15.445 1 42.19 108 PHE A CA 1
ATOM 891 C C . PHE A 1 108 ? -3.283 33.688 16.516 1 42.19 108 PHE A C 1
ATOM 893 O O . PHE A 1 108 ? -3.213 34 17.703 1 42.19 108 PHE A O 1
ATOM 900 N N . SER A 1 109 ? -3.65 32.438 16.141 1 47.06 109 SER A N 1
ATOM 901 C CA . SER A 1 109 ? -3.777 31.609 17.344 1 47.06 109 SER A CA 1
ATOM 902 C C . SER A 1 109 ? -2.42 31.078 17.797 1 47.06 109 SER A C 1
ATOM 904 O O . SER A 1 109 ? -1.609 30.656 16.969 1 47.06 109 SER A O 1
ATOM 906 N N . SER A 1 110 ? -1.862 31.391 18.875 1 46.59 110 SER A N 1
ATOM 907 C CA . SER A 1 110 ? -0.645 31.031 19.609 1 46.59 110 SER A CA 1
ATOM 908 C C . SER A 1 110 ? -0.5 29.516 19.734 1 46.59 110 SER A C 1
ATOM 910 O O . SER A 1 110 ? 0.529 29.031 20.203 1 46.59 110 SER A O 1
ATOM 912 N N . GLN A 1 111 ? -1.578 28.766 19.531 1 50.25 111 GLN A N 1
ATOM 913 C CA . GLN A 1 111 ? -1.453 27.359 19.891 1 50.25 111 GLN A CA 1
ATOM 914 C C . GLN A 1 111 ? -0.887 26.547 18.719 1 50.25 111 GLN A C 1
ATOM 916 O O . GLN A 1 111 ? -1.142 26.859 17.562 1 50.25 111 GLN A O 1
ATOM 921 N N . THR A 1 112 ? 0.13 25.891 18.969 1 56.03 112 THR A N 1
ATOM 922 C CA . THR A 1 112 ? 0.747 24.969 18.016 1 56.03 112 THR A CA 1
ATOM 923 C C . THR A 1 112 ? -0.306 24.078 17.359 1 56.03 112 THR A C 1
ATOM 925 O O . THR A 1 112 ? -1.114 23.469 18.062 1 56.03 112 THR A O 1
ATOM 928 N N . PRO A 1 113 ? -0.581 24.375 16.078 1 61.84 113 PRO A N 1
ATOM 929 C CA . PRO A 1 113 ? -1.55 23.5 15.422 1 61.84 113 PRO A CA 1
ATOM 930 C C . PRO A 1 113 ? -1.319 22.031 15.742 1 61.84 113 PRO A C 1
ATOM 932 O O . PRO A 1 113 ? -0.172 21.594 15.852 1 61.84 113 PRO A O 1
ATOM 935 N N . ASN A 1 114 ? -2.318 21.359 16.312 1 83.38 114 ASN A N 1
ATOM 936 C CA . ASN A 1 114 ? -2.248 19.922 16.547 1 83.38 114 ASN A CA 1
ATOM 937 C C . ASN A 1 114 ? -2.262 19.156 15.227 1 83.38 114 ASN A C 1
ATOM 939 O O . ASN A 1 114 ? -3.324 18.766 14.734 1 83.38 114 ASN A O 1
ATOM 943 N N . VAL A 1 115 ? -1.172 19.109 14.609 1 91.19 115 VAL A N 1
ATOM 944 C CA . VAL A 1 115 ? -1.029 18.344 13.375 1 91.19 115 VAL A CA 1
ATOM 945 C C . VAL A 1 115 ? -0.912 16.859 13.695 1 91.19 115 VAL A C 1
ATOM 947 O O . VAL A 1 115 ? 0.005 16.438 14.406 1 91.19 115 VAL A O 1
ATOM 950 N N . PRO A 1 116 ? -1.902 16.188 13.211 1 93.25 116 PRO A N 1
ATOM 951 C CA . PRO A 1 116 ? -1.835 14.758 13.531 1 93.25 116 PRO A CA 1
ATOM 952 C C . PRO A 1 116 ? -0.682 14.047 12.82 1 93.25 116 PRO A C 1
ATOM 954 O O . PRO A 1 116 ? -0.125 14.578 11.859 1 93.25 116 PRO A O 1
ATOM 957 N N . ASN A 1 117 ? -0.217 12.859 13.367 1 94.38 117 ASN A N 1
ATOM 958 C CA . ASN A 1 117 ? 0.716 11.914 12.766 1 94.38 117 ASN A CA 1
ATOM 959 C C . ASN A 1 117 ? 2.141 12.461 12.758 1 94.38 117 ASN A C 1
ATOM 961 O O . ASN A 1 117 ? 2.92 12.156 11.852 1 94.38 117 ASN A O 1
ATOM 965 N N . GLY A 1 118 ? 2.48 13.375 13.586 1 93.75 118 GLY A N 1
ATOM 966 C CA . GLY A 1 118 ? 3.844 13.812 13.836 1 93.75 118 GLY A CA 1
ATOM 967 C C . GLY A 1 118 ? 4.539 14.328 12.586 1 93.75 118 GLY A C 1
ATOM 968 O O . GLY A 1 118 ? 3.998 15.18 11.875 1 93.75 118 GLY A O 1
ATOM 969 N N . GLY A 1 119 ? 5.777 13.797 12.289 1 96.75 119 GLY A N 1
ATOM 970 C CA . GLY A 1 119 ? 6.574 14.227 11.148 1 96.75 119 GLY A CA 1
ATOM 971 C C . GLY A 1 119 ? 5.836 14.109 9.828 1 96.75 119 GLY A C 1
ATOM 972 O O . GLY A 1 119 ? 5.934 14.992 8.977 1 96.75 119 GLY A O 1
ATOM 973 N N . PHE A 1 120 ? 5.105 13.039 9.68 1 97.25 120 PHE A N 1
ATOM 974 C CA . PHE A 1 120 ? 4.352 12.836 8.445 1 97.25 120 PHE A CA 1
ATOM 975 C C . PHE A 1 120 ? 3.275 13.898 8.289 1 97.25 120 PHE A C 1
ATOM 977 O O . PHE A 1 120 ? 3.033 14.391 7.188 1 97.25 120 PHE A O 1
ATOM 984 N N . GLY A 1 121 ? 2.648 14.273 9.406 1 96.88 121 GLY A N 1
ATOM 985 C CA . GLY A 1 121 ? 1.655 15.336 9.375 1 96.88 121 GLY A CA 1
ATOM 986 C C . GLY A 1 121 ? 2.232 16.672 8.977 1 96.88 121 GLY A C 1
ATOM 987 O O . GLY A 1 121 ? 1.669 17.375 8.125 1 96.88 121 GLY A O 1
ATOM 988 N N . PHE A 1 122 ? 3.338 17 9.555 1 96.88 122 PHE A N 1
ATOM 989 C CA . PHE A 1 122 ? 3.988 18.266 9.234 1 96.88 122 PHE A CA 1
ATOM 990 C C . PHE A 1 122 ? 4.48 18.281 7.797 1 96.88 122 PHE A C 1
ATOM 992 O O . PHE A 1 122 ? 4.414 19.297 7.113 1 96.88 122 PHE A O 1
ATOM 999 N N . PHE A 1 123 ? 4.973 17.188 7.348 1 97.69 123 PHE A N 1
ATOM 1000 C CA . PHE A 1 123 ? 5.395 17.109 5.957 1 97.69 123 PHE A CA 1
ATOM 1001 C C . PHE A 1 123 ? 4.223 17.359 5.016 1 97.69 123 PHE A C 1
ATOM 1003 O O . PHE A 1 123 ? 4.336 18.125 4.066 1 97.69 123 PHE A O 1
ATOM 1010 N N . LEU A 1 124 ? 3.125 16.703 5.297 1 97.44 124 LEU A N 1
ATOM 1011 C CA . LEU A 1 124 ? 1.936 16.906 4.477 1 97.44 124 LEU A CA 1
ATOM 1012 C C . LEU A 1 124 ? 1.496 18.359 4.5 1 97.44 124 LEU A C 1
ATOM 1014 O O . LEU A 1 124 ? 1.137 18.922 3.463 1 97.44 124 LEU A O 1
ATOM 1018 N N . LEU A 1 125 ? 1.537 18.953 5.672 1 97.06 125 LEU A N 1
ATOM 1019 C CA . LEU A 1 125 ? 1.172 20.359 5.785 1 97.06 125 LEU A CA 1
ATOM 1020 C C . LEU A 1 125 ? 2.09 21.234 4.934 1 97.06 125 LEU A C 1
ATOM 1022 O O . LEU A 1 125 ? 1.629 22.156 4.262 1 97.06 125 LEU A O 1
ATOM 1026 N N . GLY A 1 126 ? 3.387 20.922 5.004 1 97.31 126 GLY A N 1
ATOM 1027 C CA . GLY A 1 126 ? 4.328 21.625 4.145 1 97.31 126 GLY A CA 1
ATOM 1028 C C . GLY A 1 126 ? 4.004 21.5 2.67 1 97.31 126 GLY A C 1
ATOM 1029 O O . GLY A 1 126 ? 4.02 22.484 1.936 1 97.31 126 GLY A O 1
ATOM 1030 N N . GLN A 1 127 ? 3.662 20.328 2.232 1 97.56 127 GLN A N 1
ATOM 1031 C CA . GLN A 1 127 ? 3.285 20.094 0.843 1 97.56 127 GLN A CA 1
ATOM 1032 C C . GLN A 1 127 ? 2.045 20.891 0.467 1 97.56 127 GLN A C 1
ATOM 1034 O O . GLN A 1 127 ? 1.985 21.484 -0.616 1 97.56 127 GLN A O 1
ATOM 1039 N N . ILE A 1 128 ? 1.099 20.859 1.331 1 97.69 128 ILE A N 1
ATOM 1040 C CA . ILE A 1 128 ? -0.144 21.578 1.105 1 97.69 128 ILE A CA 1
ATOM 1041 C C . ILE A 1 128 ? 0.153 23.078 0.961 1 97.69 128 ILE A C 1
ATOM 1043 O O . ILE A 1 128 ? -0.286 23.719 0.001 1 97.69 128 ILE A O 1
ATOM 1047 N N . GLN A 1 129 ? 0.91 23.594 1.837 1 96.88 129 GLN A N 1
ATOM 1048 C CA . GLN A 1 129 ? 1.228 25.031 1.832 1 96.88 129 GLN A CA 1
ATOM 1049 C C . GLN A 1 129 ? 2.068 25.391 0.614 1 96.88 129 GLN A C 1
ATOM 1051 O O . GLN A 1 129 ? 1.935 26.5 0.074 1 96.88 129 GLN A O 1
ATOM 1056 N N . GLU A 1 130 ? 2.896 24.5 0.19 1 96.69 130 GLU A N 1
ATOM 1057 C CA . GLU A 1 130 ? 3.645 24.719 -1.043 1 96.69 130 GLU A CA 1
ATOM 1058 C C . GLU A 1 130 ? 2.709 24.859 -2.24 1 96.69 130 GLU A C 1
ATOM 1060 O O . GLU A 1 130 ? 2.887 25.75 -3.07 1 96.69 130 GLU A O 1
ATOM 1065 N N . GLN A 1 131 ? 1.718 24.031 -2.326 1 97.31 131 GLN A N 1
ATOM 1066 C CA . GLN A 1 131 ? 0.766 24.078 -3.432 1 97.31 131 GLN A CA 1
ATOM 1067 C C . GLN A 1 131 ? -0.11 25.328 -3.354 1 97.31 131 GLN A C 1
ATOM 1069 O O . GLN A 1 131 ? -0.615 25.797 -4.375 1 97.31 131 GLN A O 1
ATOM 1074 N N . LEU A 1 132 ? -0.219 25.859 -2.152 1 96.62 132 LEU A N 1
ATOM 1075 C CA . LEU A 1 132 ? -0.973 27.094 -1.942 1 96.62 132 LEU A CA 1
ATOM 1076 C C . LEU A 1 132 ? -0.071 28.312 -2.092 1 96.62 132 LEU A C 1
ATOM 1078 O O . LEU A 1 132 ? -0.48 29.438 -1.781 1 96.62 132 LEU A O 1
ATOM 1082 N N . HIS A 1 133 ? 1.196 28.109 -2.449 1 96.56 133 HIS A N 1
ATOM 1083 C CA . HIS A 1 133 ? 2.197 29.125 -2.732 1 96.56 133 HIS A CA 1
ATOM 1084 C C . HIS A 1 133 ? 2.582 29.891 -1.468 1 96.56 133 HIS A C 1
ATOM 1086 O O . HIS A 1 133 ? 2.893 31.078 -1.525 1 96.56 133 HIS A O 1
ATOM 1092 N N . ARG A 1 134 ? 2.41 29.297 -0.382 1 95.62 134 ARG A N 1
ATOM 1093 C CA . ARG A 1 134 ? 2.912 29.797 0.894 1 95.62 134 ARG A CA 1
ATOM 1094 C C . ARG A 1 134 ? 4.242 29.156 1.253 1 95.62 134 ARG A C 1
ATOM 1096 O O . ARG A 1 134 ? 4.328 28.391 2.219 1 95.62 134 ARG A O 1
ATOM 1103 N N . ILE A 1 135 ? 5.293 29.547 0.656 1 95.25 135 ILE A N 1
ATOM 1104 C CA . ILE A 1 135 ? 6.578 28.875 0.595 1 95.25 135 ILE A CA 1
ATOM 1105 C C . ILE A 1 135 ? 7.281 28.969 1.946 1 95.25 135 ILE A C 1
ATOM 1107 O O . ILE A 1 135 ? 7.855 27.984 2.43 1 95.25 135 ILE A O 1
ATOM 1111 N N . GLU A 1 136 ? 7.27 30.109 2.529 1 94.94 136 GLU A N 1
ATOM 1112 C CA . GLU A 1 136 ? 7.957 30.297 3.803 1 94.94 136 GLU A CA 1
ATOM 1113 C C . GLU A 1 136 ? 7.34 29.422 4.895 1 94.94 136 GLU A C 1
ATOM 1115 O O . GLU A 1 136 ? 8.055 28.828 5.695 1 94.94 136 GLU A O 1
ATOM 1120 N N . GLU A 1 137 ? 6.051 29.359 4.91 1 94.81 137 GLU A N 1
ATOM 1121 C CA . GLU A 1 137 ? 5.367 28.5 5.863 1 94.81 137 GLU A CA 1
ATOM 1122 C C . GLU A 1 137 ? 5.684 27.031 5.598 1 94.81 137 GLU A C 1
ATOM 1124 O O . GLU A 1 137 ? 5.887 26.25 6.531 1 94.81 137 GLU A O 1
ATOM 1129 N N . ALA A 1 138 ? 5.707 26.656 4.363 1 96.25 138 ALA A N 1
ATOM 1130 C CA . ALA A 1 138 ? 6.031 25.297 3.979 1 96.25 138 ALA A CA 1
ATOM 1131 C C . ALA A 1 138 ? 7.41 24.891 4.492 1 96.25 138 ALA A C 1
ATOM 1133 O O . ALA A 1 138 ? 7.582 23.797 5.039 1 96.25 138 ALA A O 1
ATOM 1134 N N . LYS A 1 139 ? 8.344 25.781 4.352 1 96.38 139 LYS A N 1
ATOM 1135 C CA . LYS A 1 139 ? 9.703 25.531 4.82 1 96.38 139 LYS A CA 1
ATOM 1136 C C . LYS A 1 139 ? 9.727 25.266 6.32 1 96.38 139 LYS A C 1
ATOM 1138 O O . LYS A 1 139 ? 10.414 24.344 6.785 1 96.38 139 LYS A O 1
ATOM 1143 N N . HIS A 1 140 ? 9.016 26.109 6.965 1 95.94 140 HIS A N 1
ATOM 1144 C CA . HIS A 1 140 ? 8.93 25.938 8.414 1 95.94 140 HIS A CA 1
ATOM 1145 C C . HIS A 1 140 ? 8.375 24.562 8.773 1 95.94 140 HIS A C 1
ATOM 1147 O O . HIS A 1 140 ? 8.891 23.891 9.672 1 95.94 140 HIS A O 1
ATOM 1153 N N . GLN A 1 141 ? 7.336 24.109 8.055 1 96.44 141 GLN A N 1
ATOM 1154 C CA . GLN A 1 141 ? 6.727 22.828 8.336 1 96.44 141 GLN A CA 1
ATOM 1155 C C . GLN A 1 141 ? 7.68 21.672 8 1 96.44 141 GLN A C 1
ATOM 1157 O O . GLN A 1 141 ? 7.73 20.672 8.719 1 96.44 141 GLN A O 1
ATOM 1162 N N . TYR A 1 142 ? 8.445 21.781 6.918 1 96.88 142 TYR A N 1
ATOM 1163 C CA . TYR A 1 142 ? 9.422 20.75 6.566 1 96.88 142 TYR A CA 1
ATOM 1164 C C . TYR A 1 142 ? 10.492 20.641 7.645 1 96.88 142 TYR A C 1
ATOM 1166 O O . TYR A 1 142 ? 10.93 19.531 7.973 1 96.88 142 TYR A O 1
ATOM 1174 N N . CYS A 1 143 ? 10.898 21.797 8.203 1 97.06 143 CYS A N 1
ATOM 1175 C CA . CYS A 1 143 ? 11.859 21.766 9.297 1 97.06 143 CYS A CA 1
ATOM 1176 C C . CYS A 1 143 ? 11.289 21.047 10.508 1 97.06 143 CYS A C 1
ATOM 1178 O O . CYS A 1 143 ? 11.969 20.203 11.117 1 97.06 143 CYS A O 1
ATOM 1180 N N . LYS A 1 144 ? 10.07 21.312 10.812 1 96.44 144 LYS A N 1
ATOM 1181 C CA . LYS A 1 144 ? 9.414 20.641 11.93 1 96.44 144 LYS A CA 1
ATOM 1182 C C . LYS A 1 144 ? 9.281 19.141 11.664 1 96.44 144 LYS A C 1
ATOM 1184 O O . LYS A 1 144 ? 9.438 18.328 12.578 1 96.44 144 LYS A O 1
ATOM 1189 N N . ALA A 1 145 ? 8.93 18.766 10.445 1 97.31 145 ALA A N 1
ATOM 1190 C CA . ALA A 1 145 ? 8.82 17.359 10.055 1 97.31 145 ALA A CA 1
ATOM 1191 C C . ALA A 1 145 ? 10.125 16.625 10.32 1 97.31 145 ALA A C 1
ATOM 1193 O O . ALA A 1 145 ? 10.125 15.539 10.906 1 97.31 145 ALA A O 1
ATOM 1194 N N . LEU A 1 146 ? 11.25 17.266 10 1 97 146 LEU A N 1
ATOM 1195 C CA . LEU A 1 146 ? 12.562 16.641 10.156 1 97 146 LEU A CA 1
ATOM 1196 C C . LEU A 1 146 ? 12.953 16.562 11.633 1 97 146 LEU A C 1
ATOM 1198 O O . LEU A 1 146 ? 13.625 15.617 12.047 1 97 146 LEU A O 1
ATOM 1202 N N . ASP A 1 147 ? 12.547 17.562 12.344 1 96.88 147 ASP A N 1
ATOM 1203 C CA . ASP A 1 147 ? 12.797 17.547 13.781 1 96.88 147 ASP A CA 1
ATOM 1204 C C . ASP A 1 147 ? 12.102 16.359 14.445 1 96.88 147 ASP A C 1
ATOM 1206 O O . ASP A 1 147 ? 12.664 15.734 15.352 1 96.88 147 ASP A O 1
ATOM 1210 N N . GLN A 1 148 ? 10.898 16.031 14 1 96.12 148 GLN A N 1
ATOM 1211 C CA . GLN A 1 148 ? 10.102 14.969 14.602 1 96.12 148 GLN A CA 1
ATOM 1212 C C . GLN A 1 148 ? 10.469 13.602 14.023 1 96.12 148 GLN A C 1
ATOM 1214 O O . GLN A 1 148 ? 10.367 12.586 14.711 1 96.12 148 GLN A O 1
ATOM 1219 N N . ASN A 1 149 ? 10.844 13.57 12.734 1 96.75 149 ASN A N 1
ATOM 1220 C CA . ASN A 1 149 ? 11.234 12.352 12.031 1 96.75 149 ASN A CA 1
ATOM 1221 C C . ASN A 1 149 ? 12.438 12.586 11.125 1 96.75 149 ASN A C 1
ATOM 1223 O O . ASN A 1 149 ? 12.281 12.914 9.945 1 96.75 149 ASN A O 1
ATOM 1227 N N . PRO A 1 150 ? 13.547 12.32 11.609 1 96.25 150 PRO A N 1
ATOM 1228 C CA . PRO A 1 150 ? 14.781 12.609 10.867 1 96.25 150 PRO A CA 1
ATOM 1229 C C . PRO A 1 150 ? 14.938 11.742 9.625 1 96.25 150 PRO A C 1
ATOM 1231 O O . PRO A 1 150 ? 15.789 12.016 8.781 1 96.25 150 PRO A O 1
ATOM 1234 N N . THR A 1 151 ? 14.117 10.766 9.461 1 95.81 151 THR A N 1
ATOM 1235 C CA . THR A 1 151 ? 14.273 9.859 8.328 1 95.81 151 THR A CA 1
ATOM 1236 C C . THR A 1 151 ? 13.375 10.273 7.168 1 95.81 151 THR A C 1
ATOM 1238 O O . THR A 1 151 ? 13.273 9.57 6.164 1 95.81 151 THR A O 1
ATOM 1241 N N . LEU A 1 152 ? 12.734 11.422 7.348 1 97 152 LEU A N 1
ATOM 1242 C CA . LEU A 1 152 ? 11.906 11.93 6.258 1 97 152 LEU A CA 1
ATOM 1243 C C . LEU A 1 152 ? 12.758 12.648 5.215 1 97 152 LEU A C 1
ATOM 1245 O O . LEU A 1 152 ? 12.742 13.875 5.133 1 97 152 LEU A O 1
ATOM 1249 N N . TRP A 1 153 ? 13.367 11.953 4.395 1 94.38 153 TRP A N 1
ATOM 1250 C CA . TRP A 1 153 ? 14.312 12.453 3.402 1 94.38 153 TRP A CA 1
ATOM 1251 C C . TRP A 1 153 ? 13.625 13.398 2.424 1 94.38 153 TRP A C 1
ATOM 1253 O O . TRP A 1 153 ? 14.227 14.367 1.951 1 94.38 153 TRP A O 1
ATOM 1263 N N . MET A 1 154 ? 12.492 13.141 2.18 1 95.12 154 MET A N 1
ATOM 1264 C CA . MET A 1 154 ? 11.758 13.984 1.237 1 95.12 154 MET A CA 1
ATOM 1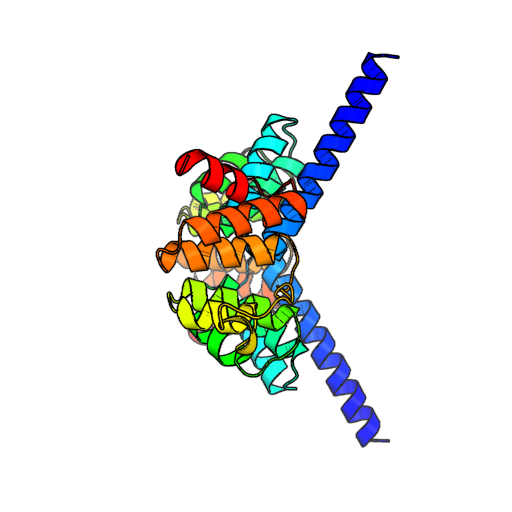265 C C . MET A 1 154 ? 11.656 15.414 1.755 1 95.12 154 MET A C 1
ATOM 1267 O O . MET A 1 154 ? 11.672 16.359 0.97 1 95.12 154 MET A O 1
ATOM 1271 N N . ALA A 1 155 ? 11.461 15.531 3.053 1 95.88 155 ALA A N 1
ATOM 1272 C CA . ALA A 1 155 ? 11.43 16.875 3.643 1 95.88 155 ALA A CA 1
ATOM 1273 C C . ALA A 1 155 ? 12.773 17.578 3.484 1 95.88 155 ALA A C 1
ATOM 1275 O O . ALA A 1 155 ? 12.828 18.766 3.164 1 95.88 155 ALA A O 1
ATOM 1276 N N . PHE A 1 156 ? 13.781 16.844 3.689 1 94.69 156 PHE A N 1
ATOM 1277 C CA . PHE A 1 156 ? 15.125 17.375 3.508 1 94.69 156 PHE A CA 1
ATOM 1278 C C . PHE A 1 156 ? 15.344 17.828 2.068 1 94.69 156 PHE A C 1
ATOM 1280 O O . PHE A 1 156 ? 15.891 18.891 1.822 1 94.69 156 PHE A O 1
ATOM 1287 N N . GLU A 1 157 ? 14.961 17 1.167 1 94.38 157 GLU A N 1
ATOM 1288 C CA . GLU A 1 157 ? 15.102 17.312 -0.252 1 94.38 157 GLU A CA 1
ATOM 1289 C C . GLU A 1 157 ? 14.359 18.594 -0.614 1 94.38 157 GLU A C 1
ATOM 1291 O O . GLU A 1 157 ? 14.852 19.406 -1.403 1 94.38 157 GLU A O 1
ATOM 1296 N N . ARG A 1 158 ? 13.156 18.766 -0.098 1 93.94 158 ARG A N 1
ATOM 1297 C CA . ARG A 1 158 ? 12.383 19.969 -0.375 1 93.94 158 ARG A CA 1
ATOM 1298 C C . ARG A 1 158 ? 13.109 21.203 0.135 1 93.94 158 ARG A C 1
ATOM 1300 O O . ARG A 1 158 ? 13.094 22.25 -0.521 1 93.94 158 ARG A O 1
ATOM 1307 N N . LEU A 1 159 ? 13.711 21.078 1.265 1 94.06 159 LEU A N 1
ATOM 1308 C CA . LEU A 1 159 ? 14.422 22.188 1.873 1 94.06 159 LEU A CA 1
ATOM 1309 C C . LEU A 1 159 ? 15.688 22.516 1.091 1 94.06 159 LEU A C 1
ATOM 1311 O O . LEU A 1 159 ? 16.062 23.688 0.974 1 94.06 159 LEU A O 1
ATOM 1315 N N . SER A 1 160 ? 16.25 21.547 0.444 1 91.06 160 SER A N 1
ATOM 1316 C CA . SER A 1 160 ? 17.484 21.75 -0.299 1 91.06 160 SER A CA 1
ATOM 1317 C C . SER A 1 160 ? 17.219 22.344 -1.679 1 91.06 160 SER A C 1
ATOM 1319 O O . SER A 1 160 ? 18.062 23.047 -2.232 1 91.06 160 SER A O 1
ATOM 1321 N N . GLU A 1 161 ? 16.188 21.922 -2.379 1 85.12 161 GLU A N 1
ATOM 1322 C CA . GLU A 1 161 ? 15.844 22.422 -3.705 1 85.12 161 GLU A CA 1
ATOM 1323 C C . GLU A 1 161 ? 15.445 23.891 -3.658 1 85.12 161 GLU A C 1
ATOM 1325 O O . GLU A 1 161 ? 15.617 24.625 -4.637 1 85.12 161 GLU A O 1
ATOM 1330 N N . ASN A 1 162 ? 14.734 24.25 -2.791 1 65.25 162 ASN A N 1
ATOM 1331 C CA . ASN A 1 162 ? 14.18 25.594 -2.76 1 65.25 162 ASN A CA 1
ATOM 1332 C C . ASN A 1 162 ? 15.086 26.562 -2.002 1 65.25 162 ASN A C 1
ATOM 1334 O O . ASN A 1 162 ? 14.727 27.719 -1.781 1 65.25 162 ASN A O 1
ATOM 1338 N N . TRP A 1 163 ? 16.375 26 -1.559 1 54.97 163 TRP A N 1
ATOM 1339 C CA . TRP A 1 163 ? 17.234 26.953 -0.875 1 54.97 163 TRP A CA 1
ATOM 1340 C C . TRP A 1 163 ? 18.672 26.844 -1.37 1 54.97 163 TRP A C 1
ATOM 1342 O O . TRP A 1 163 ? 19.125 25.766 -1.753 1 54.97 163 TRP A O 1
ATOM 1352 N N . MET B 1 1 ? 38.062 -5.352 18.047 1 68.5 1 MET B N 1
ATOM 1353 C CA . MET B 1 1 ? 37.156 -4.523 18.844 1 68.5 1 MET B CA 1
ATOM 1354 C C . MET B 1 1 ? 36.531 -3.432 17.984 1 68.5 1 MET B C 1
ATOM 1356 O O . MET B 1 1 ? 35.312 -3.248 18 1 68.5 1 MET B O 1
ATOM 1360 N N . ILE B 1 2 ? 37.312 -2.783 17.078 1 80 2 ILE B N 1
ATOM 1361 C CA . ILE B 1 2 ? 36.875 -1.735 16.156 1 80 2 ILE B CA 1
ATOM 1362 C C . ILE B 1 2 ? 36 -2.34 15.062 1 80 2 ILE B C 1
ATOM 1364 O O . ILE B 1 2 ? 34.969 -1.772 14.711 1 80 2 ILE B O 1
ATOM 1368 N N . GLU B 1 3 ? 36.406 -3.516 14.609 1 80.19 3 GLU B N 1
ATOM 1369 C CA . GLU B 1 3 ? 35.625 -4.188 13.578 1 80.19 3 GLU B CA 1
ATOM 1370 C C . GLU B 1 3 ? 34.25 -4.598 14.094 1 80.19 3 GLU B C 1
ATOM 1372 O O . GLU B 1 3 ? 33.25 -4.465 13.383 1 80.19 3 GLU B O 1
ATOM 1377 N N . GLU B 1 4 ? 34.219 -5.094 15.344 1 84.62 4 GLU B N 1
ATOM 1378 C CA . GLU B 1 4 ? 32.938 -5.504 15.961 1 84.62 4 GLU B CA 1
ATOM 1379 C C . GLU B 1 4 ? 32.031 -4.309 16.172 1 84.62 4 GLU B C 1
ATOM 1381 O O . GLU B 1 4 ? 30.812 -4.41 15.969 1 84.62 4 GLU B O 1
ATOM 1386 N N . GLU B 1 5 ? 32.656 -3.221 16.594 1 85.31 5 GLU B N 1
ATOM 1387 C CA . GLU B 1 5 ? 31.891 -1.991 16.766 1 85.31 5 GLU B CA 1
ATOM 1388 C C . GLU B 1 5 ? 31.344 -1.501 15.43 1 85.31 5 GLU B C 1
ATOM 1390 O O . GLU B 1 5 ? 30.219 -1.012 15.359 1 85.31 5 GLU B O 1
ATOM 1395 N N . GLY B 1 6 ? 32.094 -1.617 14.352 1 86.06 6 GLY B N 1
ATOM 1396 C CA . GLY B 1 6 ? 31.641 -1.248 13.016 1 86.06 6 GLY B CA 1
ATOM 1397 C C . GLY B 1 6 ? 30.469 -2.084 12.523 1 86.06 6 GLY B C 1
ATOM 1398 O O . GLY B 1 6 ? 29.531 -1.556 11.922 1 86.06 6 GLY B O 1
ATOM 1399 N N . GLN B 1 7 ? 30.578 -3.359 12.805 1 85.69 7 GLN B N 1
ATOM 1400 C CA . GLN B 1 7 ? 29.516 -4.273 12.414 1 85.69 7 GLN B CA 1
ATOM 1401 C C . GLN B 1 7 ? 28.234 -3.984 13.18 1 85.69 7 GLN B C 1
ATOM 1403 O O . GLN B 1 7 ? 27.125 -4.074 12.625 1 85.69 7 GLN B O 1
ATOM 1408 N N . GLN B 1 8 ? 28.328 -3.68 14.453 1 88.19 8 GLN B N 1
ATOM 1409 C CA . GLN B 1 8 ? 27.172 -3.352 15.289 1 88.19 8 GLN B CA 1
ATOM 1410 C C . GLN B 1 8 ? 26.5 -2.066 14.812 1 88.19 8 GLN B C 1
ATOM 1412 O O . GLN B 1 8 ? 25.266 -1.978 14.789 1 88.19 8 GLN B O 1
ATOM 1417 N N . LEU B 1 9 ? 27.359 -1.118 14.508 1 87.19 9 LEU B N 1
ATOM 1418 C CA . LEU B 1 9 ? 26.828 0.143 14 1 87.19 9 LEU B CA 1
ATOM 1419 C C . LEU B 1 9 ? 26.094 -0.067 12.672 1 87.19 9 LEU B C 1
ATOM 1421 O O . LEU B 1 9 ? 25.047 0.522 12.438 1 87.19 9 LEU B O 1
ATOM 1425 N N . LYS B 1 10 ? 26.609 -0.831 11.898 1 89.38 10 LYS B N 1
ATOM 1426 C CA . LYS B 1 10 ? 25.984 -1.125 10.609 1 89.38 10 LYS B CA 1
ATOM 1427 C C . LYS B 1 10 ? 24.656 -1.839 10.805 1 89.38 10 LYS B C 1
ATOM 1429 O O . LYS B 1 10 ? 23.672 -1.515 10.141 1 89.38 10 LYS B O 1
ATOM 1434 N N . SER B 1 11 ? 24.609 -2.758 11.625 1 90.81 11 SER B N 1
ATOM 1435 C CA . SER B 1 11 ? 23.391 -3.492 11.93 1 90.81 11 SER B CA 1
ATOM 1436 C C . SER B 1 11 ? 22.312 -2.568 12.5 1 90.81 11 SER B C 1
ATOM 1438 O O . SER B 1 11 ? 21.125 -2.721 12.195 1 90.81 11 SER B O 1
ATOM 1440 N N . GLN B 1 12 ? 22.734 -1.658 13.305 1 93 12 GLN B N 1
ATOM 1441 C CA . GLN B 1 12 ? 21.812 -0.685 13.875 1 93 12 GLN B CA 1
ATOM 1442 C C . GLN B 1 12 ? 21.234 0.224 12.789 1 93 12 GLN B C 1
ATOM 1444 O O . GLN B 1 12 ? 20.047 0.523 12.797 1 93 12 GLN B O 1
ATOM 1449 N N . LEU B 1 13 ? 22.109 0.69 11.898 1 94 13 LEU B N 1
ATOM 1450 C CA . LEU B 1 13 ? 21.672 1.516 10.781 1 94 13 LEU B CA 1
ATOM 1451 C C . LEU B 1 13 ? 20.656 0.774 9.922 1 94 13 LEU B C 1
ATOM 1453 O O . LEU B 1 13 ? 19.625 1.339 9.539 1 94 13 LEU B O 1
ATOM 1457 N N . GLU B 1 14 ? 20.922 -0.46 9.672 1 96.31 14 GLU B N 1
ATOM 1458 C CA . GLU B 1 14 ? 20.016 -1.277 8.875 1 96.31 14 GLU B CA 1
ATOM 1459 C C . GLU B 1 14 ? 18.641 -1.382 9.539 1 96.31 14 GLU B C 1
ATOM 1461 O O . GLU B 1 14 ? 17.609 -1.269 8.875 1 96.31 14 GLU B O 1
ATOM 1466 N N . GLN B 1 15 ? 18.672 -1.572 10.742 1 96.88 15 GLN B N 1
ATOM 1467 C CA . GLN B 1 15 ? 17.406 -1.696 11.477 1 96.88 15 GLN B CA 1
ATOM 1468 C C . GLN B 1 15 ? 16.625 -0.388 11.445 1 96.88 15 GLN B C 1
ATOM 1470 O O . GLN B 1 15 ? 15.406 -0.396 11.297 1 96.88 15 GLN B O 1
ATOM 1475 N N . GLN B 1 16 ? 17.344 0.625 11.664 1 96.12 16 GLN B N 1
ATOM 1476 C CA . GLN B 1 16 ? 16.703 1.936 11.617 1 96.12 16 GLN B CA 1
ATOM 1477 C C . GLN B 1 16 ? 16.109 2.207 10.242 1 96.12 16 GLN B C 1
ATOM 1479 O O . GLN B 1 16 ? 15.008 2.754 10.141 1 96.12 16 GLN B O 1
ATOM 1484 N N . LEU B 1 17 ? 16.812 1.867 9.234 1 97.62 17 LEU B N 1
ATOM 1485 C CA . LEU B 1 17 ? 16.328 2.053 7.867 1 97.62 17 LEU B CA 1
ATOM 1486 C C . LEU B 1 17 ? 15.094 1.206 7.605 1 97.62 17 LEU B C 1
ATOM 1488 O O . LEU B 1 17 ? 14.109 1.695 7.047 1 97.62 17 LEU B O 1
ATOM 1492 N N . VAL B 1 18 ? 15.148 -0.014 8.031 1 98.25 18 VAL B N 1
ATOM 1493 C CA . VAL B 1 18 ? 14.008 -0.9 7.836 1 98.25 18 VAL B CA 1
ATOM 1494 C C . VAL B 1 18 ? 12.781 -0.323 8.531 1 98.25 18 VAL B C 1
ATOM 1496 O O . VAL B 1 18 ? 11.695 -0.264 7.949 1 98.25 18 VAL B O 1
ATOM 1499 N N . GLU B 1 19 ? 12.93 0.132 9.734 1 97.88 19 GLU B N 1
ATOM 1500 C CA . GLU B 1 19 ? 11.828 0.722 10.492 1 97.88 19 GLU B CA 1
ATOM 1501 C C . GLU B 1 19 ? 11.273 1.961 9.789 1 97.88 19 GLU B C 1
ATOM 1503 O O . GLU B 1 19 ? 10.062 2.145 9.703 1 97.88 19 GLU B O 1
ATOM 1508 N N . ALA B 1 20 ? 12.156 2.781 9.32 1 97.81 20 ALA B N 1
ATOM 1509 C CA . ALA B 1 20 ? 11.766 4.012 8.633 1 97.81 20 ALA B CA 1
ATOM 1510 C C . ALA B 1 20 ? 11.016 3.705 7.34 1 97.81 20 ALA B C 1
ATOM 1512 O O . ALA B 1 20 ? 10.062 4.398 6.984 1 97.81 20 ALA B O 1
ATOM 1513 N N . ILE B 1 21 ? 11.453 2.711 6.617 1 98.44 21 ILE B N 1
ATOM 1514 C CA . ILE B 1 21 ? 10.805 2.293 5.379 1 98.44 21 ILE B CA 1
ATOM 1515 C C . ILE B 1 21 ? 9.375 1.835 5.672 1 98.44 21 ILE B C 1
ATOM 1517 O O . ILE B 1 21 ? 8.43 2.285 5.023 1 98.44 21 ILE B O 1
ATOM 1521 N N . LEU B 1 22 ? 9.258 1.021 6.691 1 97.31 22 LEU B N 1
ATOM 1522 C CA . LEU B 1 22 ? 7.945 0.486 7.043 1 97.31 22 LEU B CA 1
ATOM 1523 C C . LEU B 1 22 ? 7.016 1.598 7.52 1 97.31 22 LEU B C 1
ATOM 1525 O O . LEU B 1 22 ? 5.836 1.627 7.156 1 97.31 22 LEU B O 1
ATOM 1529 N N . ASP B 1 23 ? 7.555 2.48 8.266 1 96.62 23 ASP B N 1
ATOM 1530 C CA . ASP B 1 23 ? 6.773 3.631 8.719 1 96.62 23 ASP B CA 1
ATOM 1531 C C . ASP B 1 23 ? 6.316 4.484 7.535 1 96.62 23 ASP B C 1
ATOM 1533 O O . ASP B 1 23 ? 5.176 4.945 7.504 1 96.62 23 ASP B O 1
ATOM 1537 N N . SER B 1 24 ? 7.211 4.695 6.613 1 97.56 24 SER B N 1
ATOM 1538 C CA . SER B 1 24 ? 6.891 5.48 5.422 1 97.56 24 SER B CA 1
ATOM 1539 C C . SER B 1 24 ? 5.789 4.816 4.602 1 97.56 24 SER B C 1
ATOM 1541 O O . SER B 1 24 ? 4.855 5.48 4.152 1 97.56 24 SER B O 1
ATOM 1543 N N . LEU B 1 25 ? 5.879 3.496 4.449 1 95.88 25 LEU B N 1
ATOM 1544 C CA . LEU B 1 25 ? 4.879 2.762 3.686 1 95.88 25 LEU B CA 1
ATOM 1545 C C . LEU B 1 25 ? 3.518 2.824 4.371 1 95.88 25 LEU B C 1
ATOM 1547 O O . LEU B 1 25 ? 2.494 3.021 3.711 1 95.88 25 LEU B O 1
ATOM 1551 N N . GLN B 1 26 ? 3.516 2.742 5.641 1 93.12 26 GLN B N 1
ATOM 1552 C CA . GLN B 1 26 ? 2.279 2.748 6.418 1 93.12 26 GLN B CA 1
ATOM 1553 C C . GLN B 1 26 ? 1.576 4.098 6.32 1 93.12 26 GLN B C 1
ATOM 1555 O O . GLN B 1 26 ? 0.347 4.172 6.379 1 93.12 26 GLN B O 1
ATOM 1560 N N . ASN B 1 27 ? 2.342 5.113 6.105 1 92.69 27 ASN B N 1
ATOM 1561 C CA . ASN B 1 27 ? 1.777 6.457 6.094 1 92.69 27 ASN B CA 1
ATOM 1562 C C . ASN B 1 27 ? 1.718 7.027 4.68 1 92.69 27 ASN B C 1
ATOM 1564 O O . ASN B 1 27 ? 1.629 8.242 4.496 1 92.69 27 ASN B O 1
ATOM 1568 N N . HIS B 1 28 ? 1.883 6.195 3.639 1 92 28 HIS B N 1
ATOM 1569 C CA . HIS B 1 28 ? 1.687 6.504 2.227 1 92 28 HIS B CA 1
ATOM 1570 C C . HIS B 1 28 ? 2.756 7.469 1.721 1 92 28 HIS B C 1
ATOM 1572 O O . HIS B 1 28 ? 2.479 8.32 0.873 1 92 28 HIS B O 1
ATOM 1578 N N . MET B 1 29 ? 3.889 7.391 2.396 1 94.69 29 MET B N 1
ATOM 1579 C CA . MET B 1 29 ? 5.047 8.133 1.909 1 94.69 29 MET B CA 1
ATOM 1580 C C . MET B 1 29 ? 5.934 7.254 1.04 1 94.69 29 MET B C 1
ATOM 1582 O O . MET B 1 29 ? 7.086 6.984 1.392 1 94.69 29 MET B O 1
ATOM 1586 N N . ASP B 1 30 ? 5.445 6.938 -0.093 1 95.75 30 ASP B N 1
ATOM 1587 C CA . ASP B 1 30 ? 6.031 5.91 -0.948 1 95.75 30 ASP B CA 1
ATOM 1588 C C . ASP B 1 30 ? 7.395 6.344 -1.477 1 95.75 30 ASP B C 1
ATOM 1590 O O . ASP B 1 30 ? 8.344 5.555 -1.487 1 95.75 30 ASP B O 1
ATOM 1594 N N . GLN B 1 31 ? 7.488 7.582 -1.86 1 96.12 31 GLN B N 1
ATOM 1595 C CA . GLN B 1 31 ? 8.766 8.055 -2.395 1 96.12 31 GLN B CA 1
ATOM 1596 C C . GLN B 1 31 ? 9.852 8.023 -1.33 1 96.12 31 GLN B C 1
ATOM 1598 O O . GLN B 1 31 ? 10.992 7.645 -1.615 1 96.12 31 GLN B O 1
ATOM 1603 N N . ASN B 1 32 ? 9.484 8.438 -0.174 1 97.75 32 ASN B N 1
ATOM 1604 C CA . ASN B 1 32 ? 10.438 8.375 0.929 1 97.75 32 ASN B CA 1
ATOM 1605 C C . ASN B 1 32 ? 10.875 6.938 1.214 1 97.75 32 ASN B C 1
ATOM 1607 O O . ASN B 1 32 ? 12.055 6.672 1.44 1 97.75 32 ASN B O 1
ATOM 1611 N N . ALA B 1 33 ? 9.906 6.031 1.223 1 98.38 33 ALA B N 1
ATOM 1612 C CA . ALA B 1 33 ? 10.188 4.613 1.43 1 98.38 33 ALA B CA 1
ATOM 1613 C C . ALA B 1 33 ? 11.172 4.098 0.386 1 98.38 33 ALA B C 1
ATOM 1615 O O . ALA B 1 33 ? 12.141 3.4 0.723 1 98.38 33 ALA B O 1
ATOM 1616 N N . THR B 1 34 ? 10.93 4.5 -0.863 1 98.44 34 THR B N 1
ATOM 1617 C CA . THR B 1 34 ? 11.781 4.047 -1.957 1 98.44 34 THR B CA 1
ATOM 1618 C C . THR B 1 34 ? 13.211 4.547 -1.774 1 98.44 34 THR B C 1
ATOM 1620 O O . THR B 1 34 ? 14.164 3.779 -1.912 1 98.44 34 THR B O 1
ATOM 1623 N N . PHE B 1 35 ? 13.344 5.758 -1.405 1 97.81 35 PHE B N 1
ATOM 1624 C CA . PHE B 1 35 ? 14.656 6.344 -1.187 1 97.81 35 PHE B CA 1
ATOM 1625 C C . PHE B 1 35 ? 15.406 5.605 -0.085 1 97.81 35 PHE B C 1
ATOM 1627 O O . PHE B 1 35 ? 16.578 5.242 -0.254 1 97.81 35 PHE B O 1
ATOM 1634 N N . LEU B 1 36 ? 14.766 5.418 0.985 1 98.12 36 LEU B N 1
ATOM 1635 C CA . LEU B 1 36 ? 15.375 4.75 2.127 1 98.12 36 LEU B CA 1
ATOM 1636 C C . LEU B 1 36 ? 15.719 3.301 1.789 1 98.12 36 LEU B C 1
ATOM 1638 O O . LEU B 1 36 ? 16.766 2.793 2.201 1 98.12 36 LEU B O 1
ATOM 1642 N N . ALA B 1 37 ? 14.852 2.639 1.042 1 98.69 37 ALA B N 1
ATOM 1643 C CA . ALA B 1 37 ? 15.07 1.242 0.676 1 98.69 37 ALA B CA 1
ATOM 1644 C C . ALA B 1 37 ? 16.25 1.105 -0.276 1 98.69 37 ALA B C 1
ATOM 1646 O O . ALA B 1 37 ? 17.016 0.135 -0.199 1 98.69 37 ALA B O 1
ATOM 1647 N N . GLU B 1 38 ? 16.312 2.059 -1.175 1 98.19 38 GLU B N 1
ATOM 1648 C CA . GLU B 1 38 ? 17.484 2.061 -2.059 1 98.19 38 GLU B CA 1
ATOM 1649 C C . GLU B 1 38 ? 18.781 2.207 -1.268 1 98.19 38 GLU B C 1
ATOM 1651 O O . GLU B 1 38 ? 19.766 1.536 -1.562 1 98.19 38 GLU B O 1
ATOM 1656 N N . ARG B 1 39 ? 18.75 3.064 -0.293 1 97.12 39 ARG B N 1
ATOM 1657 C CA . ARG B 1 39 ? 19.906 3.219 0.583 1 97.12 39 ARG B CA 1
ATOM 1658 C C . ARG B 1 39 ? 20.203 1.929 1.341 1 97.12 39 ARG B C 1
ATOM 1660 O O . ARG B 1 39 ? 21.359 1.554 1.518 1 97.12 39 ARG B O 1
ATOM 1667 N N . LEU B 1 40 ? 19.219 1.267 1.835 1 98.19 40 LEU B N 1
ATOM 1668 C CA . LEU B 1 40 ? 19.344 0.018 2.578 1 98.19 40 LEU B CA 1
ATOM 1669 C C . LEU B 1 40 ? 20.031 -1.05 1.735 1 98.19 40 LEU B C 1
ATOM 1671 O O . LEU B 1 40 ? 20.969 -1.691 2.193 1 98.19 40 LEU B O 1
ATOM 1675 N N . VAL B 1 41 ? 19.594 -1.206 0.469 1 97.94 41 VAL B N 1
ATOM 1676 C CA . VAL B 1 41 ? 20.156 -2.209 -0.428 1 97.94 41 VAL B CA 1
ATOM 1677 C C . VAL B 1 41 ? 21.609 -1.847 -0.769 1 97.94 41 VAL B C 1
ATOM 1679 O O . VAL B 1 41 ? 22.453 -2.729 -0.917 1 97.94 41 VAL B O 1
ATOM 1682 N N . TYR B 1 42 ? 21.797 -0.527 -0.874 1 96.56 42 TYR B N 1
ATOM 1683 C CA . TYR B 1 42 ? 23.156 -0.068 -1.113 1 96.56 42 TYR B CA 1
ATOM 1684 C C . TYR B 1 42 ? 24.078 -0.451 0.044 1 96.56 42 TYR B C 1
ATOM 1686 O O . TYR B 1 42 ? 25.219 -0.847 -0.168 1 96.56 42 TYR B O 1
ATOM 1694 N N . GLU B 1 43 ? 23.547 -0.346 1.264 1 95.81 43 GLU B N 1
ATOM 1695 C CA . GLU B 1 43 ? 24.312 -0.692 2.455 1 95.81 43 GLU B CA 1
ATOM 1696 C C . GLU B 1 43 ? 24.594 -2.189 2.514 1 95.81 43 GLU B C 1
ATOM 1698 O O . GLU B 1 43 ? 25.703 -2.605 2.859 1 95.81 43 GLU B O 1
ATOM 1703 N N . ARG B 1 44 ? 23.594 -2.926 2.271 1 96.75 44 ARG B N 1
ATOM 1704 C CA . ARG B 1 44 ? 23.719 -4.379 2.219 1 96.75 44 ARG B CA 1
ATOM 1705 C C . ARG B 1 44 ? 22.703 -4.984 1.261 1 96.75 44 ARG B C 1
ATOM 1707 O O . ARG B 1 44 ? 21.5 -4.824 1.452 1 96.75 44 ARG B O 1
ATOM 1714 N N . ASP B 1 45 ? 23.25 -5.684 0.347 1 96.88 45 ASP B N 1
ATOM 1715 C CA . ASP B 1 45 ? 22.406 -6.266 -0.698 1 96.88 45 ASP B CA 1
ATOM 1716 C C . ASP B 1 45 ? 22.047 -7.711 -0.368 1 96.88 45 ASP B C 1
ATOM 1718 O O . ASP B 1 45 ? 22.812 -8.633 -0.666 1 96.88 45 ASP B O 1
ATOM 1722 N N . THR B 1 46 ? 20.969 -7.859 0.309 1 96.5 46 THR B N 1
ATOM 1723 C CA . THR B 1 46 ? 20.438 -9.18 0.621 1 96.5 46 THR B CA 1
ATOM 1724 C C . THR B 1 46 ? 19.094 -9.391 -0.054 1 96.5 46 THR B C 1
ATOM 1726 O O . THR B 1 46 ? 18.438 -8.43 -0.451 1 96.5 46 THR B O 1
ATOM 1729 N N . GLU B 1 47 ? 18.688 -10.617 -0.175 1 97.06 47 GLU B N 1
ATOM 1730 C CA . GLU B 1 47 ? 17.375 -10.93 -0.759 1 97.06 47 GLU B CA 1
ATOM 1731 C C . GLU B 1 47 ? 16.25 -10.289 0.043 1 97.06 47 GLU B C 1
ATOM 1733 O O . GLU B 1 47 ? 15.258 -9.836 -0.528 1 97.06 47 GLU B O 1
ATOM 1738 N N . GLU B 1 48 ? 16.422 -10.266 1.315 1 96.31 48 GLU B N 1
ATOM 1739 C CA . GLU B 1 48 ? 15.414 -9.664 2.189 1 96.31 48 GLU B CA 1
ATOM 1740 C C . GLU B 1 48 ? 15.273 -8.164 1.915 1 96.31 48 GLU B C 1
ATOM 1742 O O . GLU B 1 48 ? 14.156 -7.652 1.828 1 96.31 48 GLU B O 1
ATOM 1747 N N . PHE B 1 49 ? 16.406 -7.496 1.797 1 97.94 49 PHE B N 1
ATOM 1748 C CA . PHE B 1 49 ? 16.375 -6.059 1.556 1 97.94 49 PHE B CA 1
ATOM 1749 C C . PHE B 1 49 ? 15.891 -5.762 0.14 1 97.94 49 PHE B C 1
ATOM 1751 O O . PHE B 1 49 ? 15.195 -4.77 -0.089 1 97.94 49 PHE B O 1
ATOM 1758 N N . ARG B 1 50 ? 16.172 -6.613 -0.827 1 98 50 ARG B N 1
ATOM 1759 C CA . ARG B 1 50 ? 15.648 -6.484 -2.182 1 98 50 ARG B CA 1
ATOM 1760 C C . ARG B 1 50 ? 14.133 -6.621 -2.191 1 98 50 ARG B C 1
ATOM 1762 O O . ARG B 1 50 ? 13.445 -5.898 -2.918 1 98 50 ARG B O 1
ATOM 1769 N N . SER B 1 51 ? 13.664 -7.531 -1.393 1 97.5 51 SER B N 1
ATOM 1770 C CA . SER B 1 51 ? 12.219 -7.723 -1.264 1 97.5 51 SER B CA 1
ATOM 1771 C C . SER B 1 51 ? 11.531 -6.441 -0.802 1 97.5 51 SER B C 1
ATOM 1773 O O . SER B 1 51 ? 10.492 -6.059 -1.348 1 97.5 51 SER B O 1
ATOM 1775 N N . LEU B 1 52 ? 12.141 -5.859 0.17 1 97.69 52 LEU B N 1
ATOM 1776 C CA . LEU B 1 52 ? 11.586 -4.621 0.715 1 97.69 52 LEU B CA 1
ATOM 1777 C C . LEU B 1 52 ? 11.625 -3.506 -0.323 1 97.69 52 LEU B C 1
ATOM 1779 O O . LEU B 1 52 ? 10.656 -2.754 -0.468 1 97.69 52 LEU B O 1
ATOM 1783 N N . LEU B 1 53 ? 12.68 -3.375 -1.06 1 98.56 53 LEU B N 1
ATOM 1784 C CA . LEU B 1 53 ? 12.789 -2.371 -2.111 1 98.56 53 LEU B CA 1
ATOM 1785 C C . LEU B 1 53 ? 11.773 -2.637 -3.225 1 98.56 53 LEU B C 1
ATOM 1787 O O . LEU B 1 53 ? 11.148 -1.706 -3.734 1 98.56 53 LEU B O 1
ATOM 1791 N N . ALA B 1 54 ? 11.609 -3.881 -3.555 1 98.19 54 ALA B N 1
ATOM 1792 C CA . ALA B 1 54 ? 10.617 -4.242 -4.562 1 98.19 54 ALA B CA 1
ATOM 1793 C C . ALA B 1 54 ? 9.219 -3.828 -4.125 1 98.19 54 ALA B C 1
ATOM 1795 O O . ALA B 1 54 ? 8.438 -3.309 -4.926 1 98.19 54 ALA B O 1
ATOM 1796 N N . GLU B 1 55 ? 8.922 -4.039 -2.865 1 96.75 55 GLU B N 1
ATOM 1797 C CA . GLU B 1 55 ? 7.641 -3.602 -2.311 1 96.75 55 GLU B CA 1
ATOM 1798 C C . GLU B 1 55 ? 7.449 -2.098 -2.488 1 96.75 55 GLU B C 1
ATOM 1800 O O . GLU B 1 55 ? 6.367 -1.646 -2.867 1 96.75 55 GLU B O 1
ATOM 1805 N N . CYS B 1 56 ? 8.438 -1.358 -2.217 1 98.06 56 CYS B N 1
ATOM 1806 C CA . CYS B 1 56 ? 8.375 0.09 -2.379 1 98.06 56 CYS B CA 1
ATOM 1807 C C . CYS B 1 56 ? 8.133 0.464 -3.838 1 98.06 56 CYS B C 1
ATOM 1809 O O . CYS B 1 56 ? 7.309 1.328 -4.137 1 98.06 56 CYS B O 1
ATOM 1811 N N . TYR B 1 57 ? 8.828 -0.207 -4.762 1 97.75 57 TYR B N 1
ATOM 1812 C CA . TYR B 1 57 ? 8.648 0.059 -6.188 1 97.75 57 TYR B CA 1
ATOM 1813 C C . TYR B 1 57 ? 7.227 -0.258 -6.629 1 97.75 57 TYR B C 1
ATOM 1815 O O . TYR B 1 57 ? 6.633 0.488 -7.41 1 97.75 57 TYR B O 1
ATOM 1823 N N . LEU B 1 58 ? 6.734 -1.325 -6.133 1 95.38 58 LEU B N 1
ATOM 1824 C CA . LEU B 1 58 ? 5.375 -1.717 -6.492 1 95.38 58 LEU B CA 1
ATOM 1825 C C . LEU B 1 58 ? 4.363 -0.706 -5.961 1 95.38 58 LEU B C 1
ATOM 1827 O O . LEU B 1 58 ? 3.404 -0.359 -6.656 1 95.38 58 LEU B O 1
ATOM 1831 N N . LYS B 1 59 ? 4.586 -0.193 -4.789 1 94.31 59 LYS B N 1
ATOM 1832 C CA . LYS B 1 59 ? 3.709 0.818 -4.207 1 94.31 59 LYS B CA 1
ATOM 1833 C C . LYS B 1 59 ? 3.754 2.115 -5.012 1 94.31 59 LYS B C 1
ATOM 1835 O O . LYS B 1 59 ? 2.762 2.842 -5.086 1 94.31 59 LYS B O 1
ATOM 1840 N N . GLU B 1 60 ? 4.832 2.342 -5.664 1 94.5 60 GLU B N 1
ATOM 1841 C CA . GLU B 1 60 ? 4.98 3.521 -6.508 1 94.5 60 GLU B CA 1
ATOM 1842 C C . GLU B 1 60 ? 4.574 3.225 -7.949 1 94.5 60 GLU B C 1
ATOM 1844 O O . GLU B 1 60 ? 4.785 4.047 -8.844 1 94.5 60 GLU B O 1
ATOM 1849 N N . ASN B 1 61 ? 4.086 2.062 -8.219 1 93.25 61 ASN B N 1
ATOM 1850 C CA . ASN B 1 61 ? 3.662 1.632 -9.547 1 93.25 61 ASN B CA 1
ATOM 1851 C C . ASN B 1 61 ? 4.828 1.625 -10.531 1 93.25 61 ASN B C 1
ATOM 1853 O O . ASN B 1 61 ? 4.707 2.141 -11.648 1 93.25 61 ASN B O 1
ATOM 1857 N N . GLN B 1 62 ? 5.922 1.148 -10.039 1 96.19 62 GLN B N 1
ATOM 1858 C CA . GLN B 1 62 ? 7.102 0.961 -10.875 1 96.19 62 GLN B CA 1
ATOM 1859 C C . GLN B 1 62 ? 7.465 -0.516 -10.992 1 96.19 62 GLN B C 1
ATOM 1861 O O . GLN B 1 62 ? 8.531 -0.938 -10.539 1 96.19 62 GLN B O 1
ATOM 1866 N N . PRO B 1 63 ? 6.645 -1.253 -11.688 1 96.38 63 PRO B N 1
ATOM 1867 C CA . PRO B 1 63 ? 6.855 -2.701 -11.742 1 96.38 63 PRO B CA 1
ATOM 1868 C C . PRO B 1 63 ? 8.125 -3.086 -12.492 1 96.38 63 PRO B C 1
ATOM 1870 O O . PRO B 1 63 ? 8.75 -4.109 -12.188 1 96.38 63 PRO B O 1
ATOM 1873 N N . PHE B 1 64 ? 8.539 -2.281 -13.43 1 97.25 64 PHE B N 1
ATOM 1874 C CA . PHE B 1 64 ? 9.758 -2.572 -14.172 1 97.25 64 PHE B CA 1
ATOM 1875 C C . PHE B 1 64 ? 10.961 -2.621 -13.234 1 97.25 64 PHE B C 1
ATOM 1877 O O . PHE B 1 64 ? 11.789 -3.529 -13.328 1 97.25 64 PHE B O 1
ATOM 1884 N N . LYS B 1 65 ? 11.023 -1.683 -12.328 1 98.06 65 LYS B N 1
ATOM 1885 C CA . LYS B 1 65 ? 12.125 -1.647 -11.367 1 98.06 65 LYS B CA 1
ATOM 1886 C C . LYS B 1 65 ? 12.047 -2.82 -10.398 1 98.06 65 LYS B C 1
ATOM 1888 O O . LYS B 1 65 ? 13.07 -3.396 -10.023 1 98.06 65 LYS B O 1
ATOM 1893 N N . ALA B 1 66 ? 10.828 -3.121 -10.023 1 98.12 66 ALA B N 1
ATOM 1894 C CA . ALA B 1 66 ? 10.641 -4.266 -9.141 1 98.12 66 ALA B CA 1
ATOM 1895 C C . ALA B 1 66 ? 11.125 -5.555 -9.789 1 98.12 66 ALA B C 1
ATOM 1897 O O . ALA B 1 66 ? 11.789 -6.371 -9.156 1 98.12 66 ALA B O 1
ATOM 1898 N N . CYS B 1 67 ? 10.836 -5.719 -11.094 1 97.62 67 CYS B N 1
ATOM 1899 C CA . CYS B 1 67 ? 11.305 -6.887 -11.836 1 97.62 67 CYS B CA 1
ATOM 1900 C C . CYS B 1 67 ? 12.828 -6.98 -11.805 1 97.62 67 CYS B C 1
ATOM 1902 O O . CYS B 1 67 ? 13.383 -8.047 -11.547 1 97.62 67 CYS B O 1
ATOM 1904 N N . HIS B 1 68 ? 13.406 -5.898 -11.969 1 97.38 68 HIS B N 1
ATOM 1905 C CA . HIS B 1 68 ? 14.859 -5.867 -12.07 1 97.38 68 HIS B CA 1
ATOM 1906 C C . HIS B 1 68 ? 15.508 -6.273 -10.75 1 97.38 68 HIS B C 1
ATOM 1908 O O . HIS B 1 68 ? 16.453 -7.074 -10.734 1 97.38 68 HIS B O 1
ATOM 1914 N N . ILE B 1 69 ? 14.969 -5.816 -9.68 1 97.75 69 ILE B N 1
ATOM 1915 C CA . ILE B 1 69 ? 15.609 -6.031 -8.391 1 97.75 69 ILE B CA 1
ATOM 1916 C C . ILE B 1 69 ? 15.336 -7.453 -7.906 1 97.75 69 ILE B C 1
ATOM 1918 O O . ILE B 1 69 ? 16.125 -8.023 -7.148 1 97.75 69 ILE B O 1
ATOM 1922 N N . LEU B 1 70 ? 14.281 -8.102 -8.43 1 97.62 70 LEU B N 1
ATOM 1923 C CA . LEU B 1 70 ? 13.867 -9.406 -7.922 1 97.62 70 LEU B CA 1
ATOM 1924 C C . LEU B 1 70 ? 14.344 -10.531 -8.836 1 97.62 70 LEU B C 1
ATOM 1926 O O . LEU B 1 70 ? 14.227 -11.711 -8.492 1 97.62 70 LEU B O 1
ATOM 1930 N N . ARG B 1 71 ? 14.812 -10.328 -9.953 1 94.19 71 ARG B N 1
ATOM 1931 C CA . ARG B 1 71 ? 15.117 -11.273 -11.023 1 94.19 71 ARG B CA 1
ATOM 1932 C C . ARG B 1 71 ? 15.922 -12.461 -10.492 1 94.19 71 ARG B C 1
ATOM 1934 O O . ARG B 1 71 ? 15.695 -13.602 -10.898 1 94.19 71 ARG B O 1
ATOM 1941 N N . ASP B 1 72 ? 16.781 -12.32 -9.578 1 90.94 72 ASP B N 1
ATOM 1942 C CA . ASP B 1 72 ? 17.656 -13.406 -9.141 1 90.94 72 ASP B CA 1
ATOM 1943 C C . ASP B 1 72 ? 17.312 -13.844 -7.719 1 90.94 72 ASP B C 1
ATOM 1945 O O . ASP B 1 72 ? 18.078 -14.57 -7.082 1 90.94 72 ASP B O 1
ATOM 1949 N N . CYS B 1 73 ? 16.219 -13.445 -7.297 1 93.94 73 CYS B N 1
ATOM 1950 C CA . CYS B 1 73 ? 15.789 -13.836 -5.957 1 93.94 73 CYS B CA 1
ATOM 1951 C C . CYS B 1 73 ? 15.094 -15.195 -5.984 1 93.94 73 CYS B C 1
ATOM 1953 O O . CYS B 1 73 ? 14.422 -15.531 -6.965 1 93.94 73 CYS B O 1
ATOM 1955 N N . LYS B 1 74 ? 15.18 -15.969 -4.883 1 90.12 74 LYS B N 1
ATOM 1956 C CA . LYS B 1 74 ? 14.781 -17.375 -4.984 1 90.12 74 LYS B CA 1
ATOM 1957 C C . LYS B 1 74 ? 13.703 -17.719 -3.965 1 90.12 74 LYS B C 1
ATOM 1959 O O . LYS B 1 74 ? 13.047 -18.75 -4.074 1 90.12 74 LYS B O 1
ATOM 1964 N N . SER B 1 75 ? 13.562 -16.891 -2.924 1 92.06 75 SER B N 1
ATOM 1965 C CA . SER B 1 75 ? 12.562 -17.203 -1.911 1 92.06 75 SER B CA 1
ATOM 1966 C C . SER B 1 75 ? 11.164 -17.281 -2.52 1 92.06 75 SER B C 1
ATOM 1968 O O . SER B 1 75 ? 10.883 -16.641 -3.527 1 92.06 75 SER B O 1
ATOM 1970 N N . GLU B 1 76 ? 10.289 -18.047 -1.918 1 91.31 76 GLU B N 1
ATOM 1971 C CA . GLU B 1 76 ? 8.914 -18.188 -2.395 1 91.31 76 GLU B CA 1
ATOM 1972 C C . GLU B 1 76 ? 8.203 -16.844 -2.432 1 91.31 76 GLU B C 1
ATOM 1974 O O . GLU B 1 76 ? 7.469 -16.547 -3.375 1 91.31 76 GLU B O 1
ATOM 1979 N N . PHE B 1 77 ? 8.477 -16.078 -1.459 1 91.94 77 PHE B N 1
ATOM 1980 C CA . PHE B 1 77 ? 7.871 -14.758 -1.388 1 91.94 77 PHE B CA 1
ATOM 1981 C C . PHE B 1 77 ? 8.328 -13.891 -2.555 1 91.94 77 PHE B C 1
ATOM 1983 O O . PHE B 1 77 ? 7.508 -13.25 -3.217 1 91.94 77 PHE B O 1
ATOM 1990 N N . ASN B 1 78 ? 9.57 -13.922 -2.844 1 95.06 78 ASN B N 1
ATOM 1991 C CA . ASN B 1 78 ? 10.109 -13.078 -3.908 1 95.06 78 ASN B CA 1
ATOM 1992 C C . ASN B 1 78 ? 9.711 -13.602 -5.285 1 95.06 78 ASN B C 1
ATOM 1994 O O . ASN B 1 78 ? 9.516 -12.82 -6.219 1 95.06 78 ASN B O 1
ATOM 1998 N N . ARG B 1 79 ? 9.57 -14.891 -5.395 1 94.25 79 ARG B N 1
ATOM 1999 C CA . ARG B 1 79 ? 9.086 -15.453 -6.648 1 94.25 79 ARG B CA 1
ATOM 2000 C C . ARG B 1 79 ? 7.676 -14.953 -6.961 1 94.25 79 ARG B C 1
ATOM 2002 O O . ARG B 1 79 ? 7.371 -14.617 -8.109 1 94.25 79 ARG B O 1
ATOM 2009 N N . TYR B 1 80 ? 6.891 -14.914 -5.984 1 95.75 80 TYR B N 1
ATOM 2010 C CA . TYR B 1 80 ? 5.539 -14.391 -6.145 1 95.75 80 TYR B CA 1
ATOM 2011 C C . TYR B 1 80 ? 5.566 -12.914 -6.539 1 95.75 80 TYR B C 1
ATOM 2013 O O . TYR B 1 80 ? 4.895 -12.508 -7.488 1 95.75 80 TYR B O 1
ATOM 2021 N N . GLN B 1 81 ? 6.336 -12.102 -5.801 1 96 81 GLN B N 1
ATOM 2022 C CA . GLN B 1 81 ? 6.422 -10.68 -6.094 1 96 81 GLN B CA 1
ATOM 2023 C C . GLN B 1 81 ? 6.961 -10.438 -7.5 1 96 81 GLN B C 1
ATOM 2025 O O . GLN B 1 81 ? 6.504 -9.531 -8.195 1 96 81 GLN B O 1
ATOM 2030 N N . TYR B 1 82 ? 7.934 -11.258 -7.852 1 97.25 82 TYR B N 1
ATOM 2031 C CA . TYR B 1 82 ? 8.516 -11.156 -9.188 1 97.25 82 TYR B CA 1
ATOM 2032 C C . TYR B 1 82 ? 7.473 -11.461 -10.258 1 97.25 82 TYR B C 1
ATOM 2034 O O . TYR B 1 82 ? 7.305 -10.695 -11.211 1 97.25 82 TYR B O 1
ATOM 2042 N N . ALA B 1 83 ? 6.758 -12.516 -10.047 1 97.06 83 ALA B N 1
ATOM 2043 C CA . ALA B 1 83 ? 5.703 -12.883 -10.992 1 97.06 83 ALA B CA 1
ATOM 2044 C C . ALA B 1 83 ? 4.648 -11.789 -11.086 1 97.06 83 ALA B C 1
ATOM 2046 O O . ALA B 1 83 ? 4.195 -11.445 -12.188 1 97.06 83 ALA B O 1
ATOM 2047 N N . MET B 1 84 ? 4.281 -11.266 -9.984 1 96.62 84 MET B N 1
ATOM 2048 C CA . MET B 1 84 ? 3.307 -10.18 -9.945 1 96.62 84 MET B CA 1
ATOM 2049 C C . MET B 1 84 ? 3.82 -8.961 -10.703 1 96.62 84 MET B C 1
ATOM 2051 O O . MET B 1 84 ? 3.076 -8.336 -11.461 1 96.62 84 MET B O 1
ATOM 2055 N N . SER B 1 85 ? 5.07 -8.602 -10.492 1 97.62 85 SER B N 1
ATOM 2056 C CA . SER B 1 85 ? 5.664 -7.461 -11.18 1 97.62 85 SER B CA 1
ATOM 2057 C C . SER B 1 85 ? 5.711 -7.684 -12.688 1 97.62 85 SER B C 1
ATOM 2059 O O . SER B 1 85 ? 5.445 -6.766 -13.461 1 97.62 85 SER B O 1
ATOM 2061 N N . LEU B 1 86 ? 6.012 -8.859 -13.133 1 97.81 86 LEU B N 1
ATOM 2062 C CA . LEU B 1 86 ? 6.023 -9.211 -14.547 1 97.81 86 LEU B CA 1
ATOM 2063 C C . LEU B 1 86 ? 4.621 -9.117 -15.141 1 97.81 86 LEU B C 1
ATOM 2065 O O . LEU B 1 86 ? 4.438 -8.602 -16.25 1 97.81 86 LEU B O 1
ATOM 2069 N N . PHE B 1 87 ? 3.668 -9.602 -14.367 1 97.75 87 PHE B N 1
ATOM 2070 C CA . PHE B 1 87 ? 2.275 -9.555 -14.805 1 97.75 87 PHE B CA 1
ATOM 2071 C C . PHE B 1 87 ? 1.837 -8.109 -15.039 1 97.75 87 PHE B C 1
ATOM 2073 O O . PHE B 1 87 ? 1.228 -7.801 -16.062 1 97.75 87 PHE B O 1
ATOM 2080 N N . GLN B 1 88 ? 2.207 -7.23 -14.133 1 96.06 88 GLN B N 1
ATOM 2081 C CA . GLN B 1 88 ? 1.852 -5.82 -14.242 1 96.06 88 GLN B CA 1
ATOM 2082 C C . GLN B 1 88 ? 2.561 -5.164 -15.422 1 96.06 88 GLN B C 1
ATOM 2084 O O . GLN B 1 88 ? 2.08 -4.164 -15.969 1 96.06 88 GLN B O 1
ATOM 2089 N N . ASN B 1 89 ? 3.658 -5.746 -15.75 1 96 89 ASN B N 1
ATOM 2090 C CA . ASN B 1 89 ? 4.402 -5.254 -16.906 1 96 89 ASN B CA 1
ATOM 2091 C C . ASN B 1 89 ? 3.992 -5.977 -18.188 1 96 89 ASN B C 1
ATOM 2093 O O . ASN B 1 89 ? 4.66 -5.852 -19.219 1 96 89 ASN B O 1
ATOM 2097 N N . LYS B 1 90 ? 3 -6.848 -18.141 1 97.12 90 LYS B N 1
ATOM 2098 C CA . LYS B 1 90 ? 2.365 -7.539 -19.25 1 97.12 90 LYS B CA 1
ATOM 2099 C C . LYS B 1 90 ? 3.299 -8.586 -19.859 1 97.12 90 LYS B C 1
ATOM 2101 O O . LYS B 1 90 ? 3.225 -8.875 -21.047 1 97.12 90 LYS B O 1
ATOM 2106 N N . LYS B 1 91 ? 4.227 -9.016 -19.172 1 97.19 91 LYS B N 1
ATOM 2107 C CA . LYS B 1 91 ? 5.082 -10.141 -19.547 1 97.19 91 LYS B CA 1
ATOM 2108 C C . LYS B 1 91 ? 4.531 -11.453 -18.984 1 97.19 91 LYS B C 1
ATOM 2110 O O . LYS B 1 91 ? 5.133 -12.062 -18.094 1 97.19 91 LYS B O 1
ATOM 2115 N N . TYR B 1 92 ? 3.521 -11.922 -19.594 1 97.44 92 TYR B N 1
ATOM 2116 C CA . TYR B 1 92 ? 2.689 -12.969 -19.016 1 97.44 92 TYR B CA 1
ATOM 2117 C C . TYR B 1 92 ? 3.408 -14.312 -19.047 1 97.44 92 TYR B C 1
ATOM 2119 O O . TYR B 1 92 ? 3.348 -15.078 -18.078 1 97.44 92 TYR B O 1
ATOM 2127 N N . LYS B 1 93 ? 4.082 -14.617 -20.109 1 96.69 93 LYS B N 1
ATOM 2128 C CA . LYS B 1 93 ? 4.793 -15.891 -20.203 1 96.69 93 LYS B CA 1
ATOM 2129 C C . LYS B 1 93 ? 5.898 -15.977 -19.156 1 96.69 93 LYS B C 1
ATOM 2131 O O . LYS B 1 93 ? 6.043 -17 -18.469 1 96.69 93 LYS B O 1
ATOM 2136 N N . GLU B 1 94 ? 6.605 -14.898 -19.062 1 96.69 94 GLU B N 1
ATOM 2137 C CA . GLU B 1 94 ? 7.668 -14.844 -18.062 1 96.69 94 GLU B CA 1
ATOM 2138 C C . GLU B 1 94 ? 7.102 -14.922 -16.641 1 96.69 94 GLU B C 1
ATOM 2140 O O . GLU B 1 94 ? 7.707 -15.531 -15.758 1 96.69 94 GLU B O 1
ATOM 2145 N N . ALA B 1 95 ? 6 -14.266 -16.422 1 97.31 95 ALA B N 1
ATOM 2146 C CA . ALA B 1 95 ? 5.344 -14.305 -15.109 1 97.31 95 ALA B CA 1
ATOM 2147 C C . ALA B 1 95 ? 4.969 -15.727 -14.719 1 97.31 95 ALA B C 1
ATOM 2149 O O . ALA B 1 95 ? 5.141 -16.125 -13.57 1 97.31 95 ALA B O 1
ATOM 2150 N N . GLU B 1 96 ? 4.488 -16.469 -15.672 1 95.75 96 GLU B N 1
ATOM 2151 C CA . GLU B 1 96 ? 4.125 -17.859 -15.414 1 95.75 96 GLU B CA 1
ATOM 2152 C C . GLU B 1 96 ? 5.348 -18.672 -15.016 1 95.75 96 GLU B C 1
ATOM 2154 O O . GLU B 1 96 ? 5.301 -19.438 -14.047 1 95.75 96 GLU B O 1
ATOM 2159 N N . VAL B 1 97 ? 6.371 -18.5 -15.742 1 93.5 97 VAL B N 1
ATOM 2160 C CA . VAL B 1 97 ? 7.605 -19.234 -15.469 1 93.5 97 VAL B CA 1
ATOM 2161 C C . VAL B 1 97 ? 8.125 -18.875 -14.078 1 93.5 97 VAL B C 1
ATOM 2163 O O . VAL B 1 97 ? 8.555 -19.75 -13.32 1 93.5 97 VAL B O 1
ATOM 2166 N N . ALA B 1 98 ? 8.094 -17.594 -13.711 1 94.38 98 ALA B N 1
ATOM 2167 C CA . ALA B 1 98 ? 8.562 -17.141 -12.406 1 94.38 98 ALA B CA 1
ATOM 2168 C C . ALA B 1 98 ? 7.746 -17.75 -11.273 1 94.38 98 ALA B C 1
ATOM 2170 O O . ALA B 1 98 ? 8.289 -18.094 -10.227 1 94.38 98 ALA B O 1
ATOM 2171 N N . LEU B 1 99 ? 6.477 -17.875 -11.508 1 94.75 99 LEU B N 1
ATOM 2172 C CA . LEU B 1 99 ? 5.551 -18.312 -10.477 1 94.75 99 LEU B CA 1
ATOM 2173 C C . LEU B 1 99 ? 5.633 -19.828 -10.281 1 94.75 99 LEU B C 1
ATOM 2175 O O . LEU B 1 99 ? 5.672 -20.312 -9.148 1 94.75 99 LEU B O 1
ATOM 2179 N N . VAL B 1 100 ? 5.652 -20.609 -11.289 1 90.81 100 VAL B N 1
ATOM 2180 C CA . VAL B 1 100 ? 5.504 -22.062 -11.188 1 90.81 100 VAL B CA 1
ATOM 2181 C C . VAL B 1 100 ? 6.844 -22.734 -11.469 1 90.81 100 VAL B C 1
ATOM 2183 O O . VAL B 1 100 ? 7.039 -23.906 -11.117 1 90.81 100 VAL B O 1
ATOM 2186 N N . GLY B 1 101 ? 7.906 -22.016 -11.906 1 79.94 101 GLY B N 1
ATOM 2187 C CA . GLY B 1 101 ? 9.156 -22.625 -12.305 1 79.94 101 GLY B CA 1
ATOM 2188 C C . GLY B 1 101 ? 9.109 -23.219 -13.703 1 79.94 101 GLY B C 1
ATOM 2189 O O . GLY B 1 101 ? 8.039 -23.344 -14.297 1 79.94 101 GLY B O 1
ATOM 2190 N N . THR B 1 102 ? 10.328 -23.266 -14.43 1 61.5 102 THR B N 1
ATOM 2191 C CA . THR B 1 102 ? 10.461 -23.766 -15.789 1 61.5 102 THR B CA 1
ATOM 2192 C C . THR B 1 102 ? 9.906 -25.188 -15.906 1 61.5 102 THR B C 1
ATOM 2194 O O . THR B 1 102 ? 9.414 -25.578 -16.969 1 61.5 102 THR B O 1
ATOM 2197 N N . GLN B 1 103 ? 10.195 -25.922 -14.945 1 52.69 103 GLN B N 1
ATOM 2198 C CA . GLN B 1 103 ? 9.977 -27.344 -15.156 1 52.69 103 GLN B CA 1
ATOM 2199 C C . GLN B 1 103 ? 8.508 -27.656 -15.445 1 52.69 103 GLN B C 1
ATOM 2201 O O . GLN B 1 103 ? 8.195 -28.594 -16.172 1 52.69 103 GLN B O 1
ATOM 2206 N N . PHE B 1 104 ? 7.609 -27.016 -14.883 1 49.84 104 PHE B N 1
ATOM 2207 C CA . PHE B 1 104 ? 6.223 -27.469 -14.992 1 49.84 104 PHE B CA 1
ATOM 2208 C C . PHE B 1 104 ? 5.547 -26.844 -16.203 1 49.84 104 PHE B C 1
ATOM 2210 O O . PHE B 1 104 ? 4.359 -27.062 -16.438 1 49.84 104 PHE B O 1
ATOM 2217 N N . SER B 1 105 ? 6.168 -25.906 -16.812 1 45.78 105 SER B N 1
ATOM 2218 C CA . SER B 1 105 ? 5.488 -25.453 -18.031 1 45.78 105 SER B CA 1
ATOM 2219 C C . SER B 1 105 ? 5.176 -26.625 -18.953 1 45.78 105 SER B C 1
ATOM 2221 O O . SER B 1 105 ? 4.523 -26.453 -19.984 1 45.78 105 SER B O 1
ATOM 2223 N N . ASN B 1 106 ? 5.98 -27.641 -18.812 1 42.78 106 ASN B N 1
ATOM 2224 C CA . ASN B 1 106 ? 5.73 -28.781 -19.688 1 42.78 106 ASN B CA 1
ATOM 2225 C C . ASN B 1 106 ? 4.539 -29.609 -19.219 1 42.78 106 ASN B C 1
ATOM 2227 O O . ASN B 1 106 ? 4.355 -29.812 -18.016 1 42.78 106 ASN B O 1
ATOM 2231 N N . GLN B 1 107 ? 3.49 -29.781 -20.031 1 46.84 107 GLN B N 1
ATOM 2232 C CA . GLN B 1 107 ? 2.184 -30.422 -20 1 46.84 107 GLN B CA 1
ATOM 2233 C C . GLN B 1 107 ? 2.17 -31.594 -19.031 1 46.84 107 GLN B C 1
ATOM 2235 O O . GLN B 1 107 ? 1.118 -31.953 -18.484 1 46.84 107 GLN B O 1
ATOM 2240 N N . PHE B 1 108 ? 3.232 -32.469 -18.984 1 42.31 108 PHE B N 1
ATOM 2241 C CA . PHE B 1 108 ? 3.125 -33.844 -18.516 1 42.31 108 PHE B CA 1
ATOM 2242 C C . PHE B 1 108 ? 3.637 -33.969 -17.094 1 42.31 108 PHE B C 1
ATOM 2244 O O . PHE B 1 108 ? 3.848 -35.062 -16.594 1 42.31 108 PHE B O 1
ATOM 2251 N N . SER B 1 109 ? 4.047 -32.844 -16.453 1 47.28 109 SER B N 1
ATOM 2252 C CA . SER B 1 109 ? 4.602 -33.219 -15.156 1 47.28 109 SER B CA 1
ATOM 2253 C C . SER B 1 109 ? 3.498 -33.406 -14.117 1 47.28 109 SER B C 1
ATOM 2255 O O . SER B 1 109 ? 2.555 -32.594 -14.062 1 47.28 109 SER B O 1
ATOM 2257 N N . SER B 1 110 ? 3.217 -34.469 -13.562 1 46.66 110 SER B N 1
ATOM 2258 C CA . SER B 1 110 ? 2.295 -34.969 -12.539 1 46.66 110 SER B CA 1
ATOM 2259 C C . SER B 1 110 ? 2.395 -34.125 -11.266 1 46.66 110 SER B C 1
ATOM 2261 O O . SER B 1 110 ? 1.599 -34.312 -10.344 1 46.66 110 SER B O 1
ATOM 2263 N N . GLN B 1 111 ? 3.473 -33.375 -11.117 1 50.09 111 GLN B N 1
ATOM 2264 C CA . GLN B 1 111 ? 3.637 -32.781 -9.797 1 50.09 111 GLN B CA 1
ATOM 2265 C C . GLN B 1 111 ? 2.898 -31.438 -9.703 1 50.09 111 GLN B C 1
ATOM 2267 O O . GLN B 1 111 ? 2.801 -30.703 -10.688 1 50.09 111 GLN B O 1
ATOM 2272 N N . THR B 1 112 ? 2.066 -31.328 -8.797 1 55.69 112 THR B N 1
ATOM 2273 C CA . THR B 1 112 ? 1.347 -30.094 -8.484 1 55.69 112 THR B CA 1
ATOM 2274 C C . THR B 1 112 ? 2.299 -28.906 -8.461 1 55.69 112 THR B C 1
ATOM 2276 O O . THR B 1 112 ? 3.328 -28.938 -7.777 1 55.69 112 THR B O 1
ATOM 2279 N N . PRO B 1 113 ? 2.201 -28.078 -9.508 1 61.72 113 PRO B N 1
ATOM 2280 C CA . PRO B 1 113 ? 3.068 -26.906 -9.477 1 61.72 113 PRO B CA 1
ATOM 2281 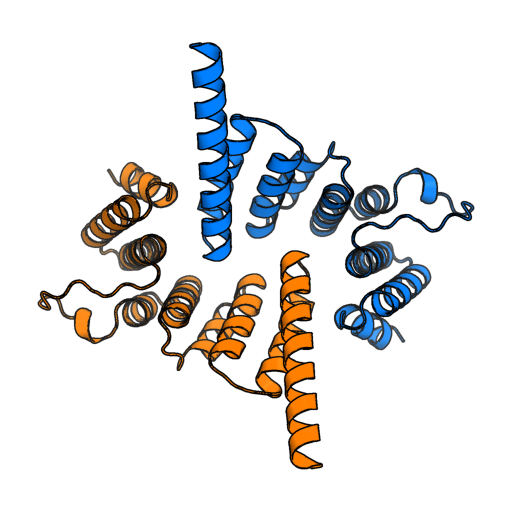C C . PRO B 1 113 ? 3.105 -26.234 -8.102 1 61.72 113 PRO B C 1
ATOM 2283 O O . PRO B 1 113 ? 2.088 -26.188 -7.41 1 61.72 113 PRO B O 1
ATOM 2286 N N . ASN B 1 114 ? 4.293 -26.141 -7.504 1 83.31 114 ASN B N 1
ATOM 2287 C CA . ASN B 1 114 ? 4.453 -25.406 -6.254 1 83.31 114 ASN B CA 1
ATOM 2288 C C . ASN B 1 114 ? 4.219 -23.906 -6.445 1 83.31 114 ASN B C 1
ATOM 2290 O O . ASN B 1 114 ? 5.156 -23.156 -6.719 1 83.31 114 ASN B O 1
ATOM 2294 N N . VAL B 1 115 ? 3.012 -23.562 -6.496 1 91.06 115 VAL B N 1
ATOM 2295 C CA . VAL B 1 115 ? 2.648 -22.156 -6.605 1 91.06 115 VAL B CA 1
ATOM 2296 C C . VAL B 1 115 ? 2.807 -21.469 -5.246 1 91.06 115 VAL B C 1
ATOM 2298 O O . VAL B 1 115 ? 2.172 -21.875 -4.266 1 91.06 115 VAL B O 1
ATOM 2301 N N . PRO B 1 116 ? 3.715 -20.547 -5.262 1 93.25 116 PRO B N 1
ATOM 2302 C CA . PRO B 1 116 ? 3.912 -19.891 -3.967 1 93.25 116 PRO B CA 1
ATOM 2303 C C . PRO B 1 116 ? 2.709 -19.047 -3.545 1 93.25 116 PRO B C 1
ATOM 2305 O O . PRO B 1 116 ? 1.851 -18.734 -4.375 1 93.25 116 PRO B O 1
ATOM 2308 N N . ASN B 1 117 ? 2.562 -18.766 -2.211 1 94.38 117 ASN B N 1
ATOM 2309 C CA . ASN B 1 117 ? 1.635 -17.812 -1.598 1 94.38 117 ASN B CA 1
ATOM 2310 C C . ASN B 1 117 ? 0.198 -18.328 -1.65 1 94.38 117 ASN B C 1
ATOM 2312 O O . ASN B 1 117 ? -0.744 -17.547 -1.748 1 94.38 117 ASN B O 1
ATOM 2316 N N . GLY B 1 118 ? -0.021 -19.594 -1.771 1 93.75 118 GLY B N 1
ATOM 2317 C CA . GLY B 1 118 ? -1.318 -20.219 -1.605 1 93.75 118 GLY B CA 1
ATOM 2318 C C . GLY B 1 118 ? -2.373 -19.688 -2.551 1 93.75 118 GLY B C 1
ATOM 2319 O O . GLY B 1 118 ? -2.152 -19.609 -3.762 1 93.75 118 GLY B O 1
ATOM 2320 N N . GLY B 1 119 ? -3.576 -19.281 -1.996 1 96.75 119 GLY B N 1
ATOM 2321 C CA . GLY B 1 119 ? -4.688 -18.766 -2.785 1 96.75 119 GLY B CA 1
ATOM 2322 C C . GLY B 1 119 ? -4.309 -17.594 -3.67 1 96.75 119 GLY B C 1
ATOM 2323 O O . GLY B 1 119 ? -4.738 -17.516 -4.824 1 96.75 11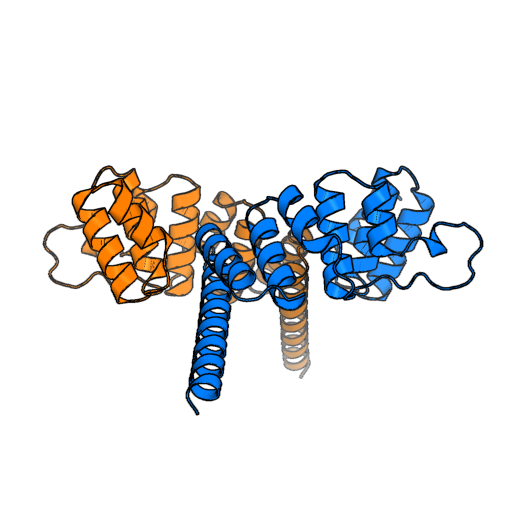9 GLY B O 1
ATOM 2324 N N . PHE B 1 120 ? -3.514 -16.719 -3.139 1 97.25 120 PHE B N 1
ATOM 2325 C CA . PHE B 1 120 ? -3.086 -15.555 -3.91 1 97.25 120 PHE B CA 1
ATOM 2326 C C . PHE B 1 120 ? -2.23 -15.977 -5.098 1 97.25 120 PHE B C 1
ATOM 2328 O O . PHE B 1 120 ? -2.352 -15.422 -6.188 1 97.25 120 PHE B O 1
ATOM 2335 N N . GLY B 1 121 ? -1.38 -16.984 -4.883 1 96.88 121 GLY B N 1
ATOM 2336 C CA . GLY B 1 121 ? -0.571 -17.516 -5.969 1 96.88 121 GLY B CA 1
ATOM 2337 C C . GLY B 1 121 ? -1.397 -18.125 -7.082 1 96.88 121 GLY B C 1
ATOM 2338 O O . GLY B 1 121 ? -1.168 -17.844 -8.258 1 96.88 121 GLY B O 1
ATOM 2339 N N . PHE B 1 122 ? -2.35 -18.906 -6.695 1 96.81 122 PHE B N 1
ATOM 2340 C CA . PHE B 1 122 ? -3.213 -19.547 -7.684 1 96.81 122 PHE B CA 1
ATOM 2341 C C . PHE B 1 122 ? -4.059 -18.516 -8.414 1 96.81 122 PHE B C 1
ATOM 2343 O O . PHE B 1 122 ? -4.301 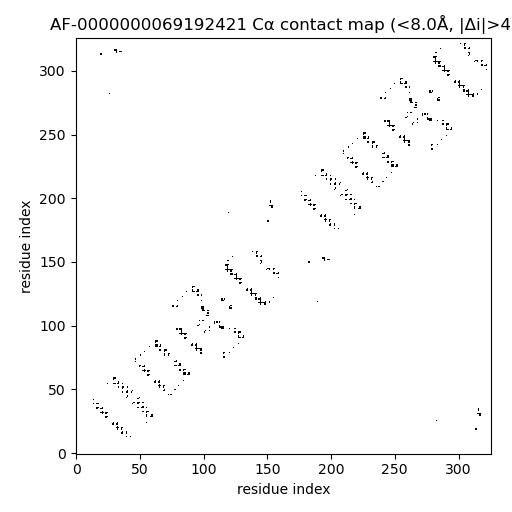-18.641 -9.617 1 96.81 122 PHE B O 1
ATOM 2350 N N . PHE B 1 123 ? -4.512 -17.547 -7.723 1 97.69 123 PHE B N 1
ATOM 2351 C CA . PHE B 1 123 ? -5.266 -16.469 -8.367 1 97.69 123 PHE B CA 1
ATOM 2352 C C . PHE B 1 123 ? -4.414 -15.773 -9.422 1 97.69 123 PHE B C 1
ATOM 2354 O O . PHE B 1 123 ? -4.871 -15.555 -10.547 1 97.69 123 PHE B O 1
ATOM 2361 N N . LEU B 1 124 ? -3.213 -15.445 -9.047 1 97.44 124 LEU B N 1
ATOM 2362 C CA . LEU B 1 124 ? -2.312 -14.797 -10 1 97.44 124 LEU B CA 1
ATOM 2363 C C . LEU B 1 124 ? -2.07 -15.688 -11.211 1 97.44 124 LEU B C 1
ATOM 2365 O O . LEU B 1 124 ? -2.066 -15.211 -12.352 1 97.44 124 LEU B O 1
ATOM 2369 N N . LEU B 1 125 ? -1.873 -16.969 -10.961 1 97 125 LEU B N 1
ATOM 2370 C CA . LEU B 1 125 ? -1.673 -17.906 -12.062 1 97 125 LEU B CA 1
ATOM 2371 C C . LEU B 1 125 ? -2.883 -17.922 -12.984 1 97 125 LEU B C 1
ATOM 2373 O O . LEU B 1 125 ? -2.732 -17.938 -14.211 1 97 125 LEU B O 1
ATOM 2377 N N . GLY B 1 126 ? -4.066 -17.938 -12.375 1 97.25 126 GLY B N 1
ATOM 2378 C CA . GLY B 1 126 ? -5.281 -17.844 -13.172 1 97.25 126 GLY B CA 1
ATOM 2379 C C . GLY B 1 126 ? -5.336 -16.594 -14.031 1 97.25 126 GLY B C 1
ATOM 2380 O O . GLY B 1 126 ? -5.668 -16.656 -15.211 1 97.25 126 GLY B O 1
ATOM 2381 N N . GLN B 1 127 ? -4.98 -15.469 -13.492 1 97.5 127 GLN B N 1
ATOM 2382 C CA . GLN B 1 127 ? -4.949 -14.211 -14.234 1 97.5 127 GLN B CA 1
ATOM 2383 C C . GLN B 1 127 ? -3.961 -14.281 -15.391 1 97.5 127 GLN B C 1
ATOM 2385 O O . GLN B 1 127 ? -4.258 -13.82 -16.5 1 97.5 127 GLN B O 1
ATOM 2390 N N . ILE B 1 128 ? -2.816 -14.805 -15.094 1 97.62 128 ILE B N 1
ATOM 2391 C CA . ILE B 1 128 ? -1.78 -14.945 -16.109 1 97.62 128 ILE B CA 1
ATOM 2392 C C . ILE B 1 128 ? -2.293 -15.812 -17.25 1 97.62 128 ILE B C 1
ATOM 2394 O O . ILE B 1 128 ? -2.203 -15.43 -18.422 1 97.62 128 ILE B O 1
ATOM 2398 N N . GLN B 1 129 ? -2.857 -16.906 -16.938 1 96.81 129 GLN B N 1
ATOM 2399 C CA . GLN B 1 129 ? -3.342 -17.844 -17.953 1 96.81 129 GLN B CA 1
ATOM 2400 C C . GLN B 1 129 ? -4.512 -17.25 -18.734 1 96.81 129 GLN B C 1
ATOM 2402 O O . GLN B 1 129 ? -4.664 -17.531 -19.922 1 96.81 129 GLN B O 1
ATOM 2407 N N . GLU B 1 130 ? -5.309 -16.469 -18.078 1 96.62 130 GLU B N 1
ATOM 2408 C CA . GLU B 1 130 ? -6.371 -15.766 -18.781 1 96.62 130 GLU B CA 1
ATOM 2409 C C . GLU B 1 130 ? -5.801 -14.828 -19.844 1 96.62 130 GLU B C 1
ATOM 2411 O O . GLU B 1 130 ? -6.305 -14.781 -20.969 1 96.62 130 GLU B O 1
ATOM 2416 N N . GLN B 1 131 ? -4.77 -14.109 -19.516 1 97.31 131 GLN B N 1
ATOM 2417 C CA . GLN B 1 131 ? -4.148 -13.18 -20.453 1 97.31 131 GLN B CA 1
ATOM 2418 C C . GLN B 1 131 ? -3.449 -13.922 -21.594 1 97.31 131 GLN B C 1
ATOM 2420 O O . GLN B 1 131 ? -3.289 -13.383 -22.688 1 97.31 131 GLN B O 1
ATOM 2425 N N . LEU B 1 132 ? -3.102 -15.164 -21.312 1 96.56 132 LEU B N 1
ATOM 2426 C CA . LEU B 1 132 ? -2.482 -16.016 -22.328 1 96.56 132 LEU B CA 1
ATOM 2427 C C . LEU B 1 132 ? -3.541 -16.781 -23.109 1 96.56 132 LEU B C 1
ATOM 2429 O O . LEU B 1 132 ? -3.213 -17.672 -23.891 1 96.56 132 LEU B O 1
ATOM 2433 N N . HIS B 1 133 ? -4.824 -16.531 -22.828 1 96.5 133 HIS B N 1
ATOM 2434 C CA . HIS B 1 133 ? -5.984 -17.094 -23.516 1 96.5 133 HIS B CA 1
ATOM 2435 C C . HIS B 1 133 ? -6.121 -18.578 -23.25 1 96.5 133 HIS B C 1
ATOM 2437 O O . HIS B 1 133 ? -6.586 -19.328 -24.109 1 96.5 133 HIS B O 1
ATOM 2443 N N . ARG B 1 134 ? -5.59 -19.016 -22.203 1 95.5 134 ARG B N 1
ATOM 2444 C CA . ARG B 1 134 ? -5.797 -20.359 -21.703 1 95.5 134 ARG B CA 1
ATOM 2445 C C . ARG B 1 134 ? -6.898 -20.391 -20.641 1 95.5 134 ARG B C 1
ATOM 2447 O O . ARG B 1 134 ? -6.629 -20.656 -19.469 1 95.5 134 ARG B O 1
ATOM 2454 N N . ILE B 1 135 ? -8.117 -20.328 -21.047 1 95.19 135 ILE B N 1
ATOM 2455 C CA . ILE B 1 135 ? -9.273 -20.016 -20.219 1 95.19 135 ILE B CA 1
ATOM 2456 C C . ILE B 1 135 ? -9.609 -21.188 -19.312 1 95.19 135 ILE B C 1
ATOM 2458 O O . ILE B 1 135 ? -9.906 -21.016 -18.125 1 95.19 135 ILE B O 1
ATOM 2462 N N . GLU B 1 136 ? -9.594 -22.359 -19.828 1 94.88 136 GLU B N 1
ATOM 2463 C CA . GLU B 1 136 ? -9.945 -23.531 -19.047 1 94.88 136 GLU B CA 1
ATOM 2464 C C . GLU B 1 136 ? -8.953 -23.734 -17.891 1 94.88 136 GLU B C 1
ATOM 2466 O O . GLU B 1 136 ? -9.359 -24.047 -16.766 1 94.88 136 GLU B O 1
ATOM 2471 N N . GLU B 1 137 ? -7.711 -23.562 -18.188 1 94.69 137 GLU B N 1
ATOM 2472 C CA . GLU B 1 137 ? -6.699 -23.641 -17.141 1 94.69 137 GLU B CA 1
ATOM 2473 C C . GLU B 1 137 ? -6.883 -22.547 -16.094 1 94.69 137 GLU B C 1
ATOM 2475 O O . GLU B 1 137 ? -6.738 -22.797 -14.891 1 94.69 137 GLU B O 1
ATOM 2480 N N . ALA B 1 138 ? -7.18 -21.375 -16.531 1 96.19 138 ALA B N 1
ATOM 2481 C CA . ALA B 1 138 ? -7.418 -20.25 -15.625 1 96.19 138 ALA B CA 1
ATOM 2482 C C . ALA B 1 138 ? -8.555 -20.562 -14.656 1 96.19 138 ALA B C 1
ATOM 2484 O O . ALA B 1 138 ? -8.438 -20.312 -13.453 1 96.19 138 ALA B O 1
ATOM 2485 N N . LYS B 1 139 ? -9.586 -21.141 -15.164 1 96.31 139 LYS B N 1
ATOM 2486 C CA . LYS B 1 139 ? -10.734 -21.516 -14.336 1 96.31 139 LYS B CA 1
ATOM 2487 C C . LYS B 1 139 ? -10.336 -22.484 -13.242 1 96.31 139 LYS B C 1
ATOM 2489 O O . LYS B 1 139 ? -10.75 -22.344 -12.094 1 96.31 139 LYS B O 1
ATOM 2494 N N . HIS B 1 140 ? -9.594 -23.438 -13.688 1 95.88 140 HIS B N 1
ATOM 2495 C CA . HIS B 1 140 ? -9.109 -24.422 -12.727 1 95.88 140 HIS B CA 1
ATOM 2496 C C . HIS B 1 140 ? -8.312 -23.75 -11.617 1 95.88 140 HIS B C 1
ATOM 2498 O O . HIS B 1 140 ? -8.492 -24.078 -10.438 1 95.88 140 HIS B O 1
ATOM 2504 N N . GLN B 1 141 ? -7.449 -22.781 -11.969 1 96.38 141 GLN B N 1
ATOM 2505 C CA . GLN B 1 141 ? -6.633 -22.094 -10.977 1 96.38 141 GLN B CA 1
ATOM 2506 C C . GLN B 1 141 ? -7.492 -21.234 -10.055 1 96.38 141 GLN B C 1
ATOM 2508 O O . GLN B 1 141 ? -7.23 -21.156 -8.852 1 96.38 141 GLN B O 1
ATOM 2513 N N . TYR B 1 142 ? -8.516 -20.562 -10.578 1 96.88 142 TYR B N 1
ATOM 2514 C CA . TYR B 1 142 ? -9.414 -19.766 -9.75 1 96.88 142 TYR B CA 1
ATOM 2515 C C . TYR B 1 142 ? -10.148 -20.641 -8.734 1 96.88 142 TYR B C 1
ATOM 2517 O O . TYR B 1 142 ? -10.344 -20.25 -7.586 1 96.88 142 TYR B O 1
ATOM 2525 N N . CYS B 1 143 ? -10.523 -21.859 -9.18 1 97.06 143 CYS B N 1
ATOM 2526 C CA . CYS B 1 143 ? -11.164 -22.797 -8.258 1 97.06 143 CYS B CA 1
ATOM 2527 C C . CYS B 1 143 ? -10.211 -23.188 -7.133 1 97.06 143 CYS B C 1
ATOM 2529 O O . CYS B 1 143 ? -10.602 -23.203 -5.965 1 97.06 143 CYS B O 1
ATOM 2531 N N . LYS B 1 144 ? -9 -23.453 -7.477 1 96.44 144 LYS B N 1
ATOM 2532 C CA . LYS B 1 144 ? -7.996 -23.797 -6.473 1 96.44 144 LYS B CA 1
ATOM 2533 C C . LYS B 1 144 ? -7.754 -22.625 -5.523 1 96.44 144 LYS B C 1
ATOM 2535 O O . LYS B 1 144 ? -7.566 -22.828 -4.32 1 96.44 144 LYS B O 1
ATOM 2540 N N . ALA B 1 145 ? -7.691 -21.406 -6.066 1 97.31 145 ALA B N 1
ATOM 2541 C CA . ALA B 1 145 ? -7.516 -20.219 -5.254 1 97.31 145 ALA B CA 1
ATOM 2542 C C . ALA B 1 145 ? -8.602 -20.109 -4.188 1 97.31 145 ALA B C 1
ATOM 2544 O O . ALA B 1 145 ? -8.305 -19.875 -3.014 1 97.31 145 ALA B O 1
ATOM 2545 N N . LEU B 1 146 ? -9.844 -20.406 -4.555 1 96.94 146 LEU B N 1
ATOM 2546 C CA . LEU B 1 146 ? -10.984 -20.312 -3.65 1 96.94 146 LEU B CA 1
ATOM 2547 C C . LEU B 1 146 ? -10.961 -21.422 -2.615 1 96.94 146 LEU B C 1
ATOM 2549 O O . LEU B 1 146 ? -11.375 -21.234 -1.473 1 96.94 146 LEU B O 1
ATOM 2553 N N . ASP B 1 147 ? -10.508 -22.562 -3.062 1 96.81 147 ASP B N 1
ATOM 2554 C CA . ASP B 1 147 ? -10.367 -23.672 -2.133 1 96.81 147 ASP B CA 1
ATOM 2555 C C . ASP B 1 147 ? -9.383 -23.344 -1.016 1 96.81 147 ASP B C 1
ATOM 2557 O O . ASP B 1 147 ? -9.594 -23.703 0.142 1 96.81 147 ASP B O 1
ATOM 2561 N N . GLN B 1 148 ? -8.305 -22.641 -1.351 1 96.06 148 GLN B N 1
ATOM 2562 C CA . GLN B 1 148 ? -7.246 -22.328 -0.392 1 96.06 148 GLN B CA 1
ATOM 2563 C C . GLN B 1 148 ? -7.578 -21.062 0.403 1 96.06 148 GLN B C 1
ATOM 2565 O O . GLN B 1 148 ? -7.172 -20.938 1.559 1 96.06 148 GLN B O 1
ATOM 2570 N N . ASN B 1 149 ? -8.281 -20.109 -0.236 1 96.81 149 ASN B N 1
ATOM 2571 C CA . ASN B 1 149 ? -8.688 -18.844 0.381 1 96.81 149 ASN B CA 1
ATOM 2572 C C . ASN B 1 149 ? -10.102 -18.453 -0.021 1 96.81 149 ASN B C 1
ATOM 2574 O O . ASN B 1 149 ? -10.297 -17.75 -1.01 1 96.81 149 ASN B O 1
ATOM 2578 N N . PRO B 1 150 ? -11 -18.797 0.751 1 96.25 150 PRO B N 1
ATOM 2579 C CA . PRO B 1 150 ? -12.398 -18.578 0.405 1 96.25 150 PRO B CA 1
ATOM 2580 C C . PRO B 1 150 ? -12.773 -17.094 0.374 1 96.25 150 PRO B C 1
ATOM 2582 O O . PRO B 1 150 ? -13.844 -16.734 -0.116 1 96.25 150 PRO B O 1
ATOM 2585 N N . THR B 1 151 ? -11.914 -16.25 0.812 1 95.81 151 THR B N 1
ATOM 2586 C CA . THR B 1 151 ? -12.25 -14.828 0.877 1 95.81 151 THR B CA 1
ATOM 2587 C C . THR B 1 151 ? -11.742 -14.094 -0.361 1 95.81 151 THR B C 1
ATOM 2589 O O . THR B 1 151 ? -11.82 -12.867 -0.438 1 95.81 151 THR B O 1
ATOM 2592 N N . LEU B 1 152 ? -11.219 -14.867 -1.295 1 97 152 LEU B N 1
ATOM 2593 C CA . LEU B 1 152 ? -10.781 -14.258 -2.543 1 97 152 LEU B CA 1
ATOM 2594 C C . LEU B 1 152 ? -11.961 -14.023 -3.482 1 97 152 LEU B C 1
ATOM 2596 O O . LEU B 1 152 ? -12.117 -14.742 -4.473 1 97 152 LEU B O 1
ATOM 2600 N N . TRP B 1 153 ? -12.664 -13.031 -3.273 1 94.44 153 TRP B N 1
ATOM 2601 C CA . TRP B 1 153 ? -13.891 -12.711 -3.998 1 94.44 153 TRP B CA 1
ATOM 2602 C C . TRP B 1 153 ? -13.609 -12.477 -5.477 1 94.44 153 TRP B C 1
ATOM 2604 O O . TRP B 1 153 ? -14.43 -12.812 -6.336 1 94.44 153 TRP B O 1
ATOM 2614 N N . MET B 1 154 ? -12.555 -11.984 -5.727 1 95.12 154 MET B N 1
ATOM 2615 C CA . MET B 1 154 ? -12.211 -11.711 -7.117 1 95.12 154 MET B CA 1
ATOM 2616 C C . MET B 1 154 ? -12.156 -13 -7.93 1 95.12 154 MET B C 1
ATOM 2618 O O . MET B 1 154 ? -12.484 -13.008 -9.117 1 95.12 154 MET B O 1
ATOM 2622 N N . ALA B 1 155 ? -11.633 -14.039 -7.305 1 95.88 155 ALA B N 1
ATOM 2623 C CA . ALA B 1 155 ? -11.617 -15.328 -7.988 1 95.88 155 ALA B CA 1
ATOM 2624 C C . ALA B 1 155 ? -13.031 -15.828 -8.266 1 95.88 155 ALA B C 1
ATOM 2626 O O . ALA B 1 155 ? -13.312 -16.344 -9.352 1 95.88 155 ALA B O 1
ATOM 2627 N N . PHE B 1 156 ? -13.852 -15.656 -7.32 1 94.69 156 PHE B N 1
ATOM 2628 C CA . PHE B 1 156 ? -15.25 -16.016 -7.473 1 94.69 156 PHE B CA 1
ATOM 2629 C C . PHE B 1 156 ? -15.891 -15.234 -8.609 1 94.69 156 PHE B C 1
ATOM 2631 O O . PHE B 1 156 ? -16.609 -15.797 -9.43 1 94.69 156 PHE B O 1
ATOM 2638 N N . GLU B 1 157 ? -15.656 -13.977 -8.617 1 94.38 157 GLU B N 1
ATOM 2639 C CA . GLU B 1 157 ? -16.203 -13.109 -9.656 1 94.38 157 GLU B CA 1
ATOM 2640 C C . GLU B 1 157 ? -15.742 -13.555 -11.039 1 94.38 157 GLU B C 1
ATOM 2642 O O . GLU B 1 157 ? -16.531 -13.531 -12 1 94.38 157 GLU B O 1
ATOM 2647 N N . ARG B 1 158 ? -14.484 -13.898 -11.188 1 93.88 158 ARG B N 1
ATOM 2648 C CA . ARG B 1 158 ? -13.961 -14.352 -12.469 1 93.88 158 ARG B CA 1
ATOM 2649 C C . ARG B 1 158 ? -14.68 -15.625 -12.93 1 93.88 158 ARG B C 1
ATOM 2651 O O . ARG B 1 158 ? -14.969 -15.781 -14.117 1 93.88 158 ARG B O 1
ATOM 2658 N N . LEU B 1 159 ? -14.938 -16.469 -12.008 1 94 159 LEU B N 1
ATOM 2659 C CA . LEU B 1 159 ? -15.602 -17.734 -12.32 1 94 159 LEU B CA 1
ATOM 2660 C C . LEU B 1 159 ? -17.062 -17.5 -12.703 1 94 159 LEU B C 1
ATOM 2662 O O . LEU B 1 159 ? -17.594 -18.203 -13.562 1 94 159 LEU B O 1
ATOM 2666 N N . SER B 1 160 ? -17.641 -16.484 -12.188 1 91 160 SER B N 1
ATOM 2667 C CA . SER B 1 160 ? -19.047 -16.188 -12.453 1 91 160 SER B CA 1
ATOM 2668 C C . SER B 1 160 ? -19.219 -15.492 -13.797 1 91 160 SER B C 1
ATOM 2670 O O . SER B 1 160 ? -20.266 -15.633 -14.445 1 91 160 SER B O 1
ATOM 2672 N N . GLU B 1 161 ? -18.359 -14.555 -14.164 1 85 161 GLU B N 1
ATOM 2673 C CA . GLU B 1 161 ? -18.438 -13.82 -15.43 1 85 161 GLU B CA 1
ATOM 2674 C C . GLU B 1 161 ? -18.219 -14.75 -16.625 1 85 161 GLU B C 1
ATOM 2676 O O . GLU B 1 161 ? -18.734 -14.492 -17.719 1 85 161 GLU B O 1
ATOM 2681 N N . ASN B 1 162 ? -17.359 -15.586 -16.562 1 65.38 162 ASN B N 1
ATOM 2682 C CA . ASN B 1 162 ? -17 -16.406 -17.703 1 65.38 162 ASN B CA 1
ATOM 2683 C C . ASN B 1 162 ? -17.828 -17.703 -17.734 1 65.38 162 ASN B C 1
ATOM 2685 O O . ASN B 1 162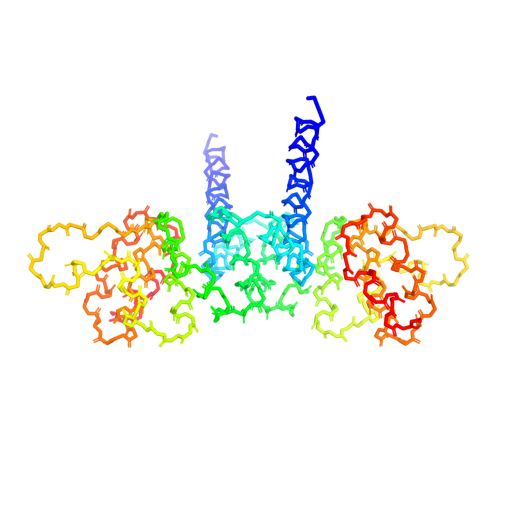 ? -17.562 -18.578 -18.562 1 65.38 162 ASN B O 1
ATOM 2689 N N . TRP B 1 163 ? -18.875 -17.781 -16.734 1 55.03 163 TRP B N 1
ATOM 2690 C CA . TRP B 1 163 ? -19.719 -18.969 -16.844 1 55.03 163 TRP B CA 1
ATOM 2691 C C . TRP B 1 163 ? -21.188 -18.594 -16.812 1 55.03 163 TRP B C 1
ATOM 2693 O O . TRP B 1 163 ? -21.578 -17.625 -16.156 1 55.03 163 TRP B O 1
#

InterPro domains:
  IPR011990 Tetratricopeptide-like helical domain superfamily [G3DSA:1.25.40.10] (9-162)
  IPR011990 Tetratricopeptide-like helical domain superfamily [SSF48452] (38-155)

Secondary structure (DSSP, 8-state):
-HHHHHHHHHHHHHHHHHHHHHHHHHTT-HHHHHHHHHHHHHH---HHHHHHHHHHHHHTT-HHHHHHHHTT--SHHHHHHHHHHHHHTT-HHHHHHHHH-SGGGSTT--S----TTHHHHHHHHHHHHHHTT-HHHHHHHHHHHHHH-TT-HHHHHHHHH--/-HHHHHHHHHHHHHHHHHHHHHHHHHTT-HHHHHHHHHHHHHH---HHHHHHHHHHHHHTT-HHHHHHHHTT--SHHHHHHHHHHHHHTT-HHHHHHHHH-SGGGSTT--S----TTHHHHHHHHHHHHHHTT-HHHHHHHHHHHHHH-TT-HHHHHHHHHT-

Sequence (326 aa):
MIEEEGQQLKSQLEQQLVEAILDSLQNHMDQNATFLAERLVYERDTEEFRSLLAECYLKENQPFKACHILRDCKSEFNRYQYAMSLFQNKKYKEAEVALVGTQFSNQFSSQTPNVPNGGFGFFLLGQIQEQLHRIEEAKHQYCKALDQNPTLWMAFERLSENWMIEEEGQQLKSQLEQQLVEAILDSLQNHMDQNATFLAERLVYERDTEEFRSLLAECYLKENQPFKACHILRDCKSEFNRYQYAMSLFQNKKYKEAEVALVGTQFSNQFSSQTPNVPNGGFGFFLLGQIQEQLHRIEEAKHQYCKALDQNPTLWMAFERLSENW